Protein AF-A0AAD6XPS7-F1 (afdb_monomer_lite)

pLDDT: mean 81.84, std 20.56, range [31.89, 97.56]

Radius of gyration: 29.24 Å; chains: 1; bounding box: 69×72×73 Å

Sequence (220 aa):
MSLPHMSPGRHSETRELLSSSAHAADTNQSDSIPNIINGYRLTPESMVDDVFQEARITREEILAATYNSSSNRGKLWDFIQHHRHAARILRRLGLSETKSADQVEFDGGLIITMDQIVRRLGWATRTFVAKSIAYSEAQLLSTYTWNGLAPLPEAKEAHDFYMLWVGIVAMFGVGGYANQSHRPRSHVFASEIERQAASIHQNQLYKNLTKLRSFLVPPS

Structure (mmCIF, N/CA/C/O backbone):
data_AF-A0AAD6XPS7-F1
#
_entry.id   AF-A0AAD6XPS7-F1
#
loop_
_atom_site.group_PDB
_atom_site.id
_atom_site.type_symbol
_atom_site.label_atom_id
_atom_site.label_alt_id
_atom_site.label_comp_id
_atom_site.label_asym_id
_atom_site.label_entity_id
_atom_site.label_seq_id
_atom_site.pdbx_PDB_ins_code
_atom_site.Cartn_x
_atom_site.Cartn_y
_atom_site.Cartn_z
_atom_site.occupancy
_atom_site.B_iso_or_equiv
_atom_site.auth_seq_id
_atom_site.auth_comp_id
_atom_site.auth_asym_id
_atom_site.auth_atom_id
_atom_site.pdbx_PDB_model_num
ATOM 1 N N . MET A 1 1 ? -1.457 -55.412 -46.047 1.00 42.16 1 MET A N 1
ATOM 2 C CA . MET A 1 1 ? -1.680 -56.632 -45.247 1.00 42.16 1 MET A CA 1
ATOM 3 C C . MET A 1 1 ? -2.751 -56.337 -44.214 1.00 42.16 1 MET A C 1
ATOM 5 O O . MET A 1 1 ? -2.816 -55.225 -43.712 1.00 42.16 1 MET A O 1
ATOM 9 N N . SER A 1 2 ? -3.620 -57.320 -44.049 1.00 37.00 2 SER A N 1
ATOM 10 C CA . SER A 1 2 ? -4.946 -57.372 -43.438 1.00 37.00 2 SER A CA 1
ATOM 11 C C . SER A 1 2 ? -5.115 -56.769 -42.033 1.00 37.00 2 SER A C 1
ATOM 13 O O . SER A 1 2 ? -4.300 -57.009 -41.151 1.00 37.00 2 SER A O 1
ATOM 15 N N . LEU A 1 3 ? -6.253 -56.099 -41.812 1.00 42.69 3 LEU A N 1
ATOM 16 C CA . LEU A 1 3 ? -7.038 -56.212 -40.567 1.00 42.69 3 LEU A CA 1
ATOM 17 C C . LEU A 1 3 ? -7.970 -57.432 -40.725 1.00 42.69 3 LEU A C 1
ATOM 19 O O . LEU A 1 3 ? -8.337 -57.714 -41.873 1.00 42.69 3 LEU A O 1
ATOM 23 N N . PRO A 1 4 ? -8.358 -58.170 -39.657 1.00 51.66 4 PRO A N 1
ATOM 24 C CA . PRO A 1 4 ? -9.583 -57.789 -38.918 1.00 51.66 4 PRO A CA 1
ATOM 25 C C . PRO A 1 4 ? -9.731 -58.308 -37.451 1.00 51.66 4 PRO A C 1
ATOM 27 O O . PRO A 1 4 ? -9.005 -59.195 -37.025 1.00 51.66 4 PRO A O 1
ATOM 30 N N . HIS A 1 5 ? -10.790 -57.811 -36.775 1.00 38.09 5 HIS A N 1
ATOM 31 C CA . HIS A 1 5 ? -11.700 -58.503 -35.814 1.00 38.09 5 HIS A CA 1
ATOM 32 C C . HIS A 1 5 ? -11.150 -58.982 -34.434 1.00 38.09 5 HIS A C 1
ATOM 34 O O . HIS A 1 5 ? -10.016 -59.410 -34.344 1.00 38.09 5 HIS A O 1
ATOM 40 N N . MET A 1 6 ? -11.844 -58.964 -33.276 1.00 31.89 6 MET A N 1
ATOM 41 C CA . MET A 1 6 ? -13.271 -59.083 -32.911 1.00 31.89 6 MET A CA 1
ATOM 42 C C . MET A 1 6 ? -13.608 -58.380 -31.561 1.00 31.89 6 MET A C 1
ATOM 44 O O . MET A 1 6 ? -12.782 -58.342 -30.655 1.00 31.89 6 MET A O 1
ATOM 48 N N . SER A 1 7 ? -14.848 -57.883 -31.409 1.00 39.28 7 SER A N 1
ATOM 49 C CA . SER A 1 7 ? -15.589 -57.733 -30.122 1.00 39.28 7 SER A CA 1
ATOM 50 C C . SER A 1 7 ? -16.290 -59.079 -29.770 1.00 39.28 7 SER A C 1
ATOM 52 O O . SER A 1 7 ? -15.989 -60.048 -30.466 1.00 39.28 7 SER A O 1
ATOM 54 N N . PRO A 1 8 ? -17.320 -59.225 -28.891 1.00 53.78 8 PRO A N 1
ATOM 55 C CA . PRO A 1 8 ? -17.872 -58.424 -27.773 1.00 53.78 8 PRO A CA 1
ATOM 56 C C . PRO A 1 8 ? -18.284 -59.267 -26.516 1.00 53.78 8 PRO A C 1
ATOM 58 O O . PRO A 1 8 ? -18.254 -60.492 -26.529 1.00 53.78 8 PRO A O 1
ATOM 61 N N . GLY A 1 9 ? -18.844 -58.600 -25.489 1.00 34.22 9 GLY A N 1
ATOM 62 C CA . GLY A 1 9 ? -19.902 -59.150 -24.610 1.00 34.22 9 GLY A CA 1
ATOM 63 C C . GLY A 1 9 ? -19.455 -59.688 -23.237 1.00 34.22 9 GLY A C 1
ATOM 64 O O . GLY A 1 9 ? -18.306 -60.057 -23.066 1.00 34.22 9 GLY A O 1
ATOM 65 N N . ARG A 1 10 ? -20.305 -59.800 -22.206 1.00 37.78 10 ARG A N 1
ATOM 66 C CA . ARG A 1 10 ? -21.737 -59.491 -22.023 1.00 37.78 10 ARG A CA 1
ATOM 67 C C . ARG A 1 10 ? -22.106 -59.837 -20.553 1.00 37.78 10 ARG A C 1
ATOM 69 O O . ARG A 1 10 ? -21.478 -60.722 -19.988 1.00 37.78 10 ARG A O 1
ATOM 76 N N . HIS A 1 11 ? -23.189 -59.228 -20.053 1.00 37.72 11 HIS A N 1
ATOM 77 C CA . HIS A 1 11 ? -24.091 -59.661 -18.955 1.00 37.72 11 HIS A CA 1
ATOM 78 C C . HIS A 1 11 ? -23.703 -59.341 -17.492 1.00 37.72 11 HIS A C 1
ATOM 80 O O . HIS A 1 11 ? -22.600 -59.648 -17.065 1.00 37.72 11 HIS A O 1
ATOM 86 N N . SER A 1 12 ? -24.493 -58.525 -16.759 1.00 37.53 12 SER A N 1
ATOM 87 C CA . SER A 1 12 ? -25.839 -58.782 -16.150 1.00 37.53 12 SER A CA 1
ATOM 88 C C . SER A 1 12 ? -25.697 -59.797 -14.994 1.00 37.53 12 SER A C 1
ATOM 90 O O . SER A 1 12 ? -25.043 -60.805 -15.195 1.00 37.53 12 SER A O 1
ATOM 92 N N . GLU A 1 13 ? -26.154 -59.614 -13.749 1.00 39.56 13 GLU A N 1
ATOM 93 C CA . GLU A 1 13 ? -27.494 -59.322 -13.193 1.00 39.56 13 GLU A CA 1
ATOM 94 C C . GLU A 1 13 ? -27.329 -58.940 -11.689 1.00 39.56 13 GLU A C 1
ATOM 96 O O . GLU A 1 13 ? -26.369 -59.371 -11.058 1.00 39.56 13 GLU A O 1
ATOM 101 N N . THR A 1 14 ? -28.048 -57.974 -11.101 1.00 41.94 14 THR A N 1
ATOM 102 C CA . THR A 1 14 ? -29.428 -57.994 -10.541 1.00 41.94 14 THR A CA 1
ATOM 103 C C . THR A 1 14 ? -29.628 -58.825 -9.257 1.00 41.94 14 THR A C 1
ATOM 105 O O . THR A 1 14 ? -29.611 -60.049 -9.316 1.00 41.94 14 THR A O 1
ATOM 108 N N . ARG A 1 15 ? -29.927 -58.147 -8.130 1.00 37.75 15 ARG A N 1
ATOM 109 C CA . ARG A 1 15 ? -31.027 -58.391 -7.148 1.00 37.75 15 ARG A CA 1
ATOM 110 C C . ARG A 1 15 ? -30.745 -57.593 -5.854 1.00 37.75 15 ARG A C 1
ATOM 112 O O . ARG A 1 15 ? -29.651 -57.696 -5.319 1.00 37.75 15 ARG A O 1
ATOM 119 N N . GLU A 1 16 ? -31.570 -56.629 -5.422 1.00 41.06 16 GLU A N 1
ATOM 120 C CA . GLU A 1 16 ? -32.908 -56.772 -4.793 1.00 41.06 16 GLU A CA 1
ATOM 121 C C . GLU A 1 16 ? -32.864 -57.682 -3.544 1.00 41.06 16 GLU A C 1
ATOM 123 O O . GLU A 1 16 ? -32.338 -58.781 -3.626 1.00 41.06 16 GLU A O 1
ATOM 128 N N . LEU A 1 17 ? -33.404 -57.369 -2.360 1.00 40.31 17 LEU A N 1
ATOM 129 C CA . LEU A 1 17 ? -34.495 -56.473 -1.959 1.00 40.31 17 LEU A CA 1
ATOM 130 C C . LEU A 1 17 ? -34.658 -56.567 -0.411 1.00 40.31 17 LEU A C 1
ATOM 132 O O . LEU A 1 17 ? -34.314 -57.599 0.158 1.00 40.31 17 LEU A O 1
ATOM 136 N N . LEU A 1 18 ? -35.317 -55.553 0.184 1.00 40.94 18 LEU A N 1
ATOM 137 C CA . LEU A 1 18 ? -36.213 -55.601 1.374 1.00 40.94 18 LEU A CA 1
ATOM 138 C C . LEU A 1 18 ? -35.606 -55.891 2.767 1.00 40.94 18 LEU A C 1
ATOM 140 O O . LEU A 1 18 ? -34.684 -56.673 2.912 1.00 40.94 18 LEU A O 1
ATOM 144 N N . SER A 1 19 ? -36.134 -55.411 3.897 1.00 37.62 19 SER A N 1
ATOM 145 C CA . SER A 1 19 ? -37.113 -54.372 4.276 1.00 37.62 19 SER A CA 1
ATOM 146 C C . SER A 1 19 ? -37.302 -54.452 5.801 1.00 37.62 19 SER A C 1
ATOM 148 O O . SER A 1 19 ? -37.162 -55.545 6.345 1.00 37.62 19 SER A O 1
ATOM 150 N N . SER A 1 20 ? -37.755 -53.356 6.427 1.00 40.06 20 SER A N 1
ATOM 151 C CA . SER A 1 20 ? -38.725 -53.267 7.555 1.00 40.06 20 SER A CA 1
ATOM 152 C C . SER A 1 20 ? -38.244 -52.252 8.608 1.00 40.06 20 SER A C 1
ATOM 154 O O . SER A 1 20 ? -37.163 -52.425 9.158 1.00 40.06 20 SER A O 1
ATOM 156 N N . SER A 1 21 ? -38.884 -51.080 8.771 1.00 40.97 21 SER A N 1
ATOM 157 C CA . SER A 1 21 ? -40.139 -50.791 9.527 1.00 40.97 21 SER A CA 1
ATOM 158 C C . SER A 1 21 ? -40.035 -51.145 11.020 1.00 40.97 21 SER A C 1
ATOM 160 O O . SER A 1 21 ? -39.622 -52.255 11.323 1.00 40.97 21 SER A O 1
ATOM 162 N N . ALA A 1 22 ? -40.449 -50.340 12.010 1.00 40.69 22 ALA A N 1
ATOM 163 C CA . ALA A 1 22 ? -41.154 -49.052 12.077 1.00 40.69 22 ALA A CA 1
ATOM 164 C C . ALA A 1 22 ? -41.170 -48.544 13.550 1.00 40.69 22 ALA A C 1
ATOM 166 O O . ALA A 1 22 ? -40.888 -49.329 14.449 1.00 40.69 22 ALA A O 1
ATOM 167 N N . HIS A 1 23 ? -41.641 -47.296 13.749 1.00 37.47 23 HIS A N 1
ATOM 168 C CA . HIS A 1 23 ? -42.271 -46.727 14.969 1.00 37.47 23 HIS A CA 1
ATOM 169 C C . HIS A 1 23 ? -41.391 -46.505 16.220 1.00 37.47 23 HIS A C 1
ATOM 171 O O . HIS A 1 23 ? -40.530 -47.307 16.530 1.00 37.47 23 HIS A O 1
ATOM 177 N N . ALA A 1 24 ? -41.564 -45.480 17.059 1.00 35.28 24 ALA A N 1
ATOM 178 C CA . ALA A 1 24 ? -42.420 -44.293 17.133 1.00 35.28 24 ALA A CA 1
ATOM 179 C C . ALA A 1 24 ? -41.908 -43.431 18.317 1.00 35.28 24 ALA A C 1
ATOM 181 O O . ALA A 1 24 ? -41.071 -43.891 19.090 1.00 35.28 24 ALA A O 1
ATOM 182 N N . ALA A 1 25 ? -42.527 -42.259 18.487 1.00 38.56 25 ALA A N 1
ATOM 183 C CA . ALA A 1 25 ? -42.640 -41.449 19.705 1.00 38.56 25 ALA A CA 1
ATOM 184 C C . ALA A 1 25 ? -41.783 -40.175 19.787 1.00 38.56 25 ALA A C 1
ATOM 186 O O . ALA A 1 25 ? -40.572 -40.186 19.987 1.00 38.56 25 ALA A O 1
ATOM 187 N N . ASP A 1 26 ? -42.530 -39.077 19.669 1.00 39.62 26 ASP A N 1
ATOM 188 C CA . ASP A 1 26 ? -42.313 -37.750 20.223 1.00 39.62 26 ASP A CA 1
ATOM 189 C C . ASP A 1 26 ? -41.355 -37.672 21.413 1.00 39.62 26 ASP A C 1
ATOM 191 O O . ASP A 1 26 ? -41.566 -38.279 22.463 1.00 39.62 26 ASP A O 1
ATOM 195 N N . THR A 1 27 ? -40.415 -36.737 21.328 1.00 41.94 27 THR A N 1
ATOM 196 C CA . THR A 1 27 ? -40.169 -35.828 22.447 1.00 41.94 27 THR A CA 1
ATOM 197 C C . THR A 1 27 ? -39.879 -34.446 21.879 1.00 41.94 27 THR A C 1
ATOM 199 O O . THR A 1 27 ? -38.805 -34.173 21.351 1.00 41.94 27 THR A O 1
ATOM 202 N N . ASN A 1 28 ? -40.881 -33.575 21.991 1.00 45.31 28 ASN A N 1
ATOM 203 C CA . ASN A 1 28 ? -40.713 -32.131 22.002 1.00 45.31 28 ASN A CA 1
ATOM 204 C C . ASN A 1 28 ? -39.668 -31.760 23.063 1.00 45.31 28 ASN A C 1
ATOM 206 O O . ASN A 1 28 ? -39.993 -31.640 24.243 1.00 45.31 28 ASN A O 1
ATOM 210 N N . GLN A 1 29 ? -38.430 -31.533 22.644 1.00 39.16 29 GLN A N 1
ATOM 211 C CA . GLN A 1 29 ? -37.545 -30.590 23.309 1.00 39.16 29 GLN A CA 1
ATOM 212 C C . GLN A 1 29 ? -37.099 -29.585 22.260 1.00 39.16 29 GLN A C 1
ATOM 214 O O . GLN A 1 29 ? -36.199 -29.807 21.456 1.00 39.16 29 GLN A O 1
ATOM 219 N N . SER A 1 30 ? -37.839 -28.479 22.252 1.00 43.50 30 SER A N 1
ATOM 220 C CA . SER A 1 30 ? -37.376 -27.195 21.762 1.00 43.50 30 SER A CA 1
ATOM 221 C C . SER A 1 30 ? -36.095 -26.848 22.515 1.00 43.50 30 SER A C 1
ATOM 223 O O . SER A 1 30 ? -36.137 -26.150 23.527 1.00 43.50 30 SER A O 1
ATOM 225 N N . ASP A 1 31 ? -34.956 -27.298 21.995 1.00 38.91 31 ASP A N 1
ATOM 226 C CA . ASP A 1 31 ? -33.672 -26.644 22.220 1.00 38.91 31 ASP A CA 1
ATOM 227 C C . ASP A 1 31 ? -33.690 -25.327 21.441 1.00 38.91 31 ASP A C 1
ATOM 229 O O . ASP A 1 31 ? -32.985 -25.101 20.457 1.00 38.91 31 ASP A O 1
ATOM 233 N N . SER A 1 32 ? -34.552 -24.422 21.897 1.00 38.34 32 SER A N 1
ATOM 234 C CA . SER A 1 32 ?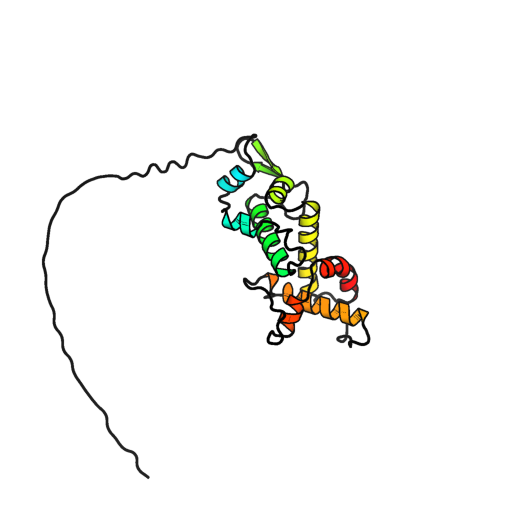 -34.340 -23.000 21.742 1.00 38.34 32 SER A CA 1
ATOM 235 C C . SER A 1 32 ? -33.058 -22.695 22.502 1.00 38.34 32 SER A C 1
ATOM 237 O O . SER A 1 32 ? -33.092 -22.329 23.677 1.00 38.34 32 SER A O 1
ATOM 239 N N . ILE A 1 33 ? -31.923 -22.889 21.821 1.00 37.12 33 ILE A N 1
ATOM 240 C CA . ILE A 1 33 ? -30.672 -22.215 22.142 1.00 37.12 33 ILE A CA 1
ATOM 241 C C . ILE A 1 33 ? -31.087 -20.766 22.375 1.00 37.12 33 ILE A C 1
ATOM 243 O O . ILE A 1 33 ? -31.638 -20.153 21.452 1.00 37.12 33 ILE A O 1
ATOM 247 N N . PRO A 1 34 ? -30.902 -20.213 23.583 1.00 39.03 34 PRO A N 1
ATOM 248 C CA . PRO A 1 34 ? -31.075 -18.796 23.771 1.00 39.03 34 PRO A CA 1
ATOM 249 C C . PRO A 1 34 ? -30.082 -18.155 22.814 1.00 39.03 34 PRO A C 1
ATOM 251 O O . PRO A 1 34 ? -28.872 -18.186 23.038 1.00 39.03 34 PRO A O 1
ATOM 254 N N . ASN A 1 35 ? -30.592 -17.621 21.707 1.00 40.41 35 ASN A N 1
ATOM 255 C CA . ASN A 1 35 ? -29.859 -16.730 20.836 1.00 40.41 35 ASN A CA 1
ATOM 256 C C . ASN A 1 35 ? -29.731 -15.426 21.627 1.00 40.41 35 ASN A C 1
ATOM 258 O O . ASN A 1 35 ? -30.379 -14.423 21.339 1.00 40.41 35 ASN A O 1
ATOM 262 N N . ILE A 1 36 ? -28.955 -15.481 22.711 1.00 37.44 36 ILE A N 1
ATOM 263 C CA . ILE A 1 36 ? -28.473 -14.331 23.445 1.00 37.44 36 ILE A CA 1
ATOM 264 C C . ILE A 1 36 ? -27.399 -13.756 22.531 1.00 37.44 36 ILE A C 1
ATOM 266 O O . ILE A 1 36 ? -26.198 -13.862 22.762 1.00 37.44 36 ILE A O 1
ATOM 270 N N . ILE A 1 37 ? -27.859 -13.121 21.455 1.00 46.00 37 ILE A N 1
ATOM 271 C CA . ILE A 1 37 ? -27.194 -11.932 20.964 1.00 46.00 37 ILE A CA 1
ATOM 272 C C . ILE A 1 37 ? -27.442 -10.924 22.085 1.00 46.00 37 ILE A C 1
ATOM 274 O O . ILE A 1 37 ? -28.382 -10.134 22.040 1.00 46.00 37 ILE A O 1
ATOM 278 N N . ASN A 1 38 ? -26.657 -11.031 23.162 1.00 46.44 38 ASN A N 1
ATOM 279 C CA . ASN A 1 38 ? -26.437 -9.901 24.042 1.00 46.44 38 ASN A CA 1
ATOM 280 C C . ASN A 1 38 ? -25.980 -8.810 23.086 1.00 46.44 38 ASN A C 1
ATOM 282 O O . ASN A 1 38 ? -24.906 -8.936 22.501 1.00 46.44 38 ASN A O 1
ATOM 286 N N . GLY A 1 39 ? -26.856 -7.836 22.835 1.00 55.94 39 GLY A N 1
ATOM 287 C CA . GLY A 1 39 ? -26.531 -6.652 22.062 1.00 55.94 39 GLY A CA 1
ATOM 288 C C . GLY A 1 39 ? -25.386 -5.983 22.792 1.00 55.94 39 GLY A C 1
ATOM 289 O O . GLY A 1 39 ? -25.608 -5.290 23.784 1.00 55.94 39 GLY A O 1
ATOM 290 N N . TYR A 1 40 ? -24.167 -6.315 22.379 1.00 66.00 40 TYR A N 1
ATOM 291 C CA . TYR A 1 40 ? -22.957 -5.802 22.973 1.00 66.00 40 TYR A CA 1
ATOM 292 C C . TYR A 1 40 ? -22.914 -4.339 22.577 1.00 66.00 40 TYR A C 1
ATOM 294 O O . TYR A 1 40 ? -22.598 -3.985 21.449 1.00 66.00 40 TYR A O 1
ATOM 302 N N . ARG A 1 41 ? -23.404 -3.484 23.470 1.00 83.19 41 ARG A N 1
ATOM 303 C CA . ARG A 1 41 ? -23.546 -2.074 23.163 1.00 83.19 41 ARG A CA 1
ATOM 304 C C . ARG A 1 41 ? -22.238 -1.396 23.507 1.00 83.19 41 ARG A C 1
ATOM 306 O O . ARG A 1 41 ? -21.813 -1.440 24.659 1.00 83.19 41 ARG A O 1
ATOM 313 N N . LEU A 1 42 ? -21.631 -0.773 22.507 1.00 89.00 42 LEU A N 1
ATOM 314 C CA . LEU A 1 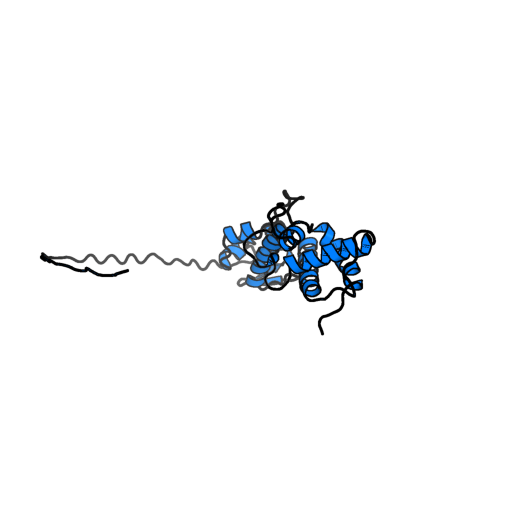42 ? -20.466 0.070 22.714 1.00 89.00 42 LEU A CA 1
ATOM 315 C C . LEU A 1 42 ? -20.830 1.220 23.668 1.00 89.00 42 LEU A C 1
ATOM 317 O O . LEU A 1 42 ? -21.930 1.779 23.614 1.00 89.00 42 LEU A O 1
ATOM 321 N N . THR A 1 43 ? -19.910 1.533 24.573 1.00 89.88 43 THR A N 1
ATOM 322 C CA . THR A 1 43 ? -19.975 2.678 25.486 1.00 89.88 43 THR A CA 1
ATOM 323 C C . THR A 1 43 ? -18.747 3.561 25.261 1.00 89.88 43 THR A C 1
ATOM 325 O O . THR A 1 43 ? -17.785 3.115 24.631 1.00 89.88 43 THR A O 1
ATOM 328 N N . PRO A 1 44 ? -18.719 4.806 25.766 1.00 89.69 44 PRO A N 1
ATOM 329 C CA . PRO A 1 44 ? -17.547 5.675 25.634 1.00 89.69 44 PRO A CA 1
ATOM 330 C C . PRO A 1 44 ? -16.254 5.087 26.226 1.00 89.69 44 PRO A C 1
ATOM 332 O O . PRO A 1 44 ? -15.160 5.496 25.844 1.00 89.69 44 PRO A O 1
ATOM 335 N N . GLU A 1 45 ? -16.367 4.131 27.150 1.00 89.25 45 GLU A N 1
ATOM 336 C CA . GLU A 1 45 ? -15.251 3.426 27.787 1.00 89.25 45 GLU A CA 1
ATOM 337 C C . GLU A 1 45 ? -14.808 2.160 27.034 1.00 89.25 45 GLU A C 1
ATOM 339 O O . GLU A 1 45 ? -13.802 1.553 27.410 1.00 89.25 45 GLU A O 1
ATOM 344 N N . SER A 1 46 ? -15.538 1.747 25.992 1.00 92.06 46 SER A N 1
ATOM 345 C CA . SER A 1 46 ? -15.192 0.576 25.185 1.00 92.06 46 SER A CA 1
ATOM 346 C C . SER A 1 46 ? -13.817 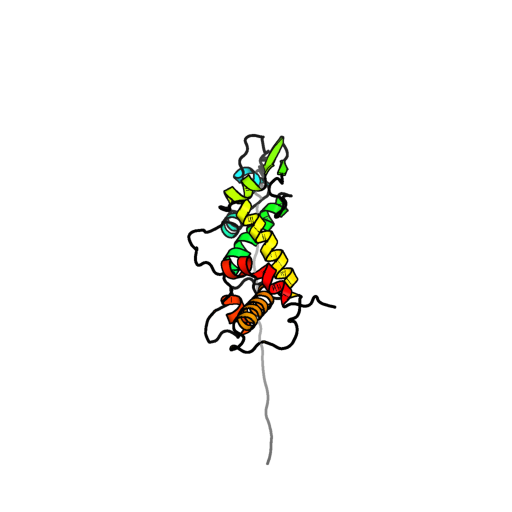0.722 24.528 1.00 92.06 46 SER A C 1
ATOM 348 O O . SER A 1 46 ? -13.398 1.793 24.081 1.00 92.06 46 SER A O 1
ATOM 350 N N . MET A 1 47 ? -13.100 -0.393 24.448 1.00 93.31 47 MET A N 1
ATOM 351 C CA . MET A 1 47 ? -11.773 -0.487 23.853 1.00 93.31 47 MET A CA 1
ATOM 352 C C . MET A 1 47 ? -11.838 -0.819 22.358 1.00 93.31 47 MET A C 1
ATOM 354 O O . MET A 1 47 ? -12.860 -1.223 21.814 1.00 93.31 47 MET A O 1
ATOM 358 N N . VAL A 1 48 ? -10.698 -0.724 21.669 1.00 94.62 48 VAL A N 1
ATOM 359 C CA . VAL A 1 48 ? -10.597 -1.121 20.251 1.00 94.62 48 VAL A CA 1
ATOM 360 C C . VAL A 1 48 ? -10.998 -2.587 20.027 1.00 94.62 48 VAL A C 1
ATOM 362 O O . VAL A 1 48 ? -11.568 -2.912 18.989 1.00 94.62 48 VAL A O 1
ATOM 365 N N . ASP A 1 49 ? -10.733 -3.470 20.991 1.00 94.25 49 ASP A N 1
ATOM 366 C CA . ASP A 1 49 ? -11.087 -4.889 20.873 1.00 94.25 49 ASP A CA 1
ATOM 367 C C . ASP A 1 49 ? -12.611 -5.109 20.907 1.00 94.25 49 ASP A C 1
ATOM 369 O O . ASP A 1 49 ? -13.114 -5.960 20.174 1.00 94.25 49 ASP A O 1
ATOM 373 N N . ASP A 1 50 ? -13.350 -4.280 21.652 1.00 93.56 50 ASP A N 1
ATOM 374 C CA . ASP A 1 50 ? -14.819 -4.265 21.651 1.00 93.56 50 ASP A CA 1
ATOM 375 C C . ASP A 1 50 ? -15.363 -3.862 20.277 1.00 93.56 50 ASP A C 1
ATOM 377 O O . ASP A 1 50 ? -16.280 -4.481 19.741 1.00 93.56 50 ASP A O 1
ATOM 381 N N . VAL A 1 51 ? -14.740 -2.854 19.664 1.00 93.81 51 VAL A N 1
ATOM 382 C CA . VAL A 1 51 ? -15.083 -2.374 18.318 1.00 93.81 51 VAL A CA 1
ATOM 383 C C . VAL A 1 51 ? -14.799 -3.446 17.269 1.00 93.81 51 VAL A C 1
ATOM 385 O O . VAL A 1 51 ? -15.585 -3.632 16.341 1.00 93.81 51 VAL A O 1
ATOM 388 N N . PHE A 1 52 ? -13.695 -4.185 17.407 1.00 95.38 52 PHE A N 1
ATOM 389 C CA . PHE A 1 52 ? -13.409 -5.325 16.539 1.00 95.38 52 PHE A CA 1
ATOM 390 C C . PHE A 1 52 ? -14.455 -6.426 16.682 1.00 95.38 52 PHE A C 1
ATOM 392 O O . PHE A 1 52 ? -14.902 -6.959 15.666 1.00 95.38 52 PHE A O 1
ATOM 399 N N . GLN A 1 53 ? -14.878 -6.737 17.906 1.00 93.44 53 GLN A N 1
ATOM 400 C CA . GLN A 1 53 ? -15.927 -7.720 18.149 1.00 93.44 53 GLN A CA 1
ATOM 401 C C . GLN A 1 53 ? -17.263 -7.285 17.532 1.00 93.44 53 GLN A C 1
ATOM 403 O O . GLN A 1 53 ? -17.868 -8.067 16.795 1.00 93.44 53 GLN A O 1
ATOM 408 N N . GLU A 1 54 ? -17.680 -6.038 17.757 1.00 91.75 54 GLU A N 1
ATOM 409 C CA . GLU A 1 54 ? -18.927 -5.484 17.214 1.00 91.75 54 GLU A CA 1
ATOM 410 C C . GLU A 1 54 ? -18.916 -5.461 15.677 1.00 91.75 54 GLU A C 1
ATOM 412 O O . GLU A 1 54 ? -19.853 -5.915 15.018 1.00 91.75 54 GLU A O 1
ATOM 417 N N . ALA A 1 55 ? -17.795 -5.058 15.073 1.00 92.44 55 ALA A N 1
ATOM 418 C CA . ALA A 1 55 ? -17.604 -5.067 13.622 1.00 92.44 55 ALA A CA 1
ATOM 419 C C . ALA A 1 55 ? -17.325 -6.466 13.032 1.00 92.44 55 ALA A C 1
ATOM 421 O O . ALA A 1 55 ? -17.022 -6.583 11.835 1.00 92.44 55 ALA A O 1
ATOM 422 N N . ARG A 1 56 ? -17.405 -7.527 13.850 1.00 94.81 56 ARG A N 1
ATOM 423 C CA . ARG A 1 56 ? -17.140 -8.928 13.476 1.00 94.81 56 ARG A CA 1
ATOM 424 C C . ARG A 1 56 ? -15.783 -9.116 12.792 1.00 94.81 56 ARG A C 1
ATOM 426 O O . ARG A 1 56 ? -15.658 -9.859 11.818 1.00 94.81 56 ARG A O 1
ATOM 433 N N . ILE A 1 57 ? -14.771 -8.407 13.275 1.00 96.00 57 ILE A N 1
ATOM 434 C CA . ILE A 1 57 ? -13.385 -8.550 12.841 1.00 96.00 57 ILE A CA 1
ATOM 435 C C . ILE A 1 57 ? -12.779 -9.721 13.610 1.00 96.00 57 ILE A C 1
ATOM 437 O O . ILE A 1 57 ? -12.640 -9.697 14.832 1.00 96.00 57 ILE A O 1
ATOM 441 N N . THR A 1 58 ? -12.431 -10.769 12.875 1.00 96.06 58 THR A N 1
ATOM 442 C CA . THR A 1 58 ? -11.916 -12.019 13.442 1.00 96.06 58 THR A CA 1
ATOM 443 C C . THR A 1 58 ? -10.481 -11.878 13.948 1.00 96.06 58 THR A C 1
ATOM 445 O O . THR A 1 58 ? -9.718 -11.006 13.518 1.00 96.06 58 THR A O 1
ATOM 448 N N . ARG A 1 59 ? -10.064 -12.791 14.832 1.00 95.19 59 ARG A N 1
ATOM 449 C CA . ARG A 1 59 ? -8.677 -12.848 15.312 1.00 95.19 59 ARG A CA 1
ATOM 450 C C . ARG A 1 59 ? -7.699 -13.077 14.160 1.00 95.19 59 ARG A C 1
ATOM 452 O O . ARG A 1 59 ? -6.620 -12.490 14.149 1.00 95.19 59 ARG A O 1
ATOM 459 N N . GLU A 1 60 ? -8.076 -13.894 13.187 1.00 95.44 60 GLU A N 1
ATOM 460 C CA . GLU A 1 60 ? -7.292 -14.186 11.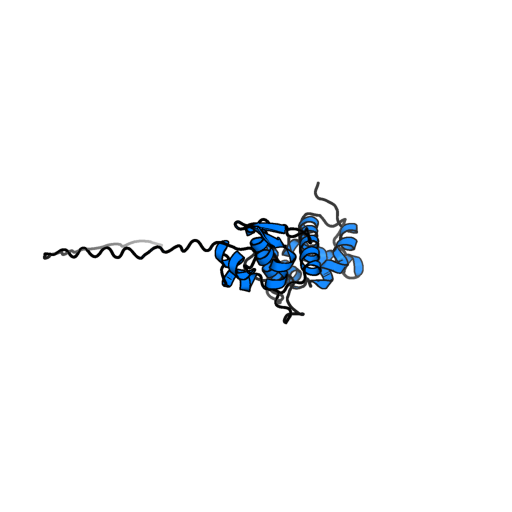989 1.00 95.44 60 GLU A CA 1
ATOM 461 C C . GLU A 1 60 ? -7.094 -12.928 11.135 1.00 95.44 60 GLU A C 1
ATOM 463 O O . GLU A 1 60 ? -5.981 -12.673 10.673 1.00 95.44 60 GLU A O 1
ATOM 468 N N . GLU A 1 61 ? -8.132 -12.099 10.972 1.00 96.31 61 GLU A N 1
ATOM 469 C CA . GLU A 1 61 ? -8.025 -10.806 10.284 1.00 96.31 61 GLU A CA 1
ATOM 470 C C . GLU A 1 61 ? -7.087 -9.844 11.023 1.00 96.31 61 GLU A C 1
ATOM 472 O O . GLU A 1 61 ? -6.250 -9.205 10.381 1.00 96.31 61 GLU A O 1
ATOM 477 N N . ILE A 1 62 ? -7.170 -9.779 12.357 1.00 95.94 62 ILE A N 1
ATOM 478 C CA . ILE A 1 62 ? -6.276 -8.958 13.193 1.00 95.94 62 ILE A CA 1
ATOM 479 C C . ILE A 1 62 ? -4.826 -9.428 13.039 1.00 95.94 62 ILE A C 1
ATOM 481 O O . ILE A 1 62 ? -3.933 -8.611 12.807 1.00 95.94 62 ILE A O 1
ATOM 485 N N . LEU A 1 63 ? -4.575 -10.737 13.122 1.00 94.56 63 LEU A N 1
ATOM 486 C CA . LEU A 1 63 ? -3.237 -11.312 12.958 1.00 94.56 63 LEU A CA 1
ATOM 487 C C . LEU A 1 63 ? -2.678 -11.039 11.559 1.00 94.56 63 LEU A C 1
ATOM 489 O O . LEU A 1 63 ? -1.529 -10.618 11.431 1.00 94.56 63 LEU A O 1
ATOM 493 N N . ALA A 1 64 ? -3.494 -11.206 10.517 1.00 93.25 64 ALA A N 1
ATOM 494 C CA . ALA A 1 64 ? -3.101 -10.903 9.145 1.00 93.25 64 ALA A CA 1
ATOM 495 C C . ALA A 1 64 ? -2.810 -9.408 8.936 1.00 93.25 64 ALA A C 1
ATOM 497 O O . ALA A 1 64 ? -1.947 -9.068 8.133 1.00 93.25 64 ALA A O 1
ATOM 498 N N . ALA A 1 65 ? -3.489 -8.518 9.661 1.00 95.75 65 ALA A N 1
ATOM 499 C CA . ALA A 1 65 ? -3.287 -7.071 9.613 1.00 95.75 65 ALA A CA 1
ATOM 500 C C . ALA A 1 65 ? -2.133 -6.564 10.495 1.00 95.75 65 ALA A C 1
ATOM 502 O O . ALA A 1 65 ? -1.703 -5.417 10.343 1.00 95.75 65 ALA A O 1
ATOM 503 N N . THR A 1 66 ? -1.637 -7.385 11.422 1.00 94.12 66 THR A N 1
ATOM 504 C CA . THR A 1 66 ? -0.659 -6.952 12.422 1.00 94.12 66 THR A CA 1
ATOM 505 C C . THR A 1 66 ? 0.715 -6.731 11.799 1.00 94.12 66 THR A C 1
ATOM 507 O O . THR A 1 66 ? 1.256 -7.591 11.101 1.00 94.12 66 THR A O 1
ATOM 510 N N . TYR A 1 67 ? 1.318 -5.577 12.081 1.00 85.50 67 TYR A N 1
ATOM 511 C CA . TYR A 1 67 ? 2.680 -5.281 11.661 1.00 85.50 67 TYR A CA 1
ATOM 512 C C . TYR A 1 67 ? 3.688 -6.111 12.457 1.00 85.50 67 TYR A C 1
ATOM 514 O O . TYR A 1 67 ? 3.889 -5.892 13.652 1.00 85.50 67 TYR A O 1
ATOM 522 N N . ASN A 1 68 ? 4.387 -7.027 11.789 1.00 75.12 68 ASN A N 1
ATOM 523 C CA . ASN A 1 68 ? 5.466 -7.782 12.414 1.00 75.12 68 ASN A CA 1
ATOM 524 C C . ASN A 1 68 ? 6.833 -7.103 12.199 1.00 75.12 68 ASN A C 1
ATOM 526 O O . ASN A 1 68 ? 7.555 -7.390 11.236 1.00 75.12 68 ASN A O 1
ATOM 530 N N . SER A 1 69 ? 7.199 -6.215 13.130 1.00 64.19 69 SER A N 1
ATOM 531 C CA . SER A 1 69 ? 8.469 -5.468 13.125 1.00 64.19 69 SER A CA 1
ATOM 532 C C . SER A 1 69 ? 9.716 -6.346 13.283 1.00 64.19 69 SER A C 1
ATOM 534 O O . SER A 1 69 ? 10.804 -5.932 12.881 1.00 64.19 69 SER A O 1
ATOM 536 N N . SER A 1 70 ? 9.581 -7.574 13.803 1.00 56.38 70 SER A N 1
ATOM 537 C CA . SER A 1 70 ? 10.710 -8.512 13.923 1.00 56.38 70 SER A CA 1
ATOM 538 C C . SER A 1 70 ? 11.254 -8.957 12.557 1.00 56.38 70 SER A C 1
ATOM 540 O O . SER A 1 70 ? 12.386 -9.429 12.451 1.00 56.38 70 SER A O 1
ATOM 542 N N . SER A 1 71 ? 10.501 -8.707 11.479 1.00 53.16 71 SER A N 1
ATOM 543 C CA . SER A 1 71 ? 10.926 -8.919 10.099 1.00 53.16 71 SER A CA 1
ATOM 544 C C . SER A 1 71 ? 11.456 -7.634 9.444 1.00 53.16 71 SER A C 1
ATOM 546 O O . SER A 1 71 ? 11.039 -7.249 8.360 1.00 53.16 71 SER A O 1
ATOM 548 N N . ASN A 1 72 ? 12.465 -6.970 10.018 1.00 46.09 72 ASN A N 1
ATOM 549 C CA . ASN A 1 72 ? 13.157 -5.856 9.329 1.00 46.09 72 ASN A CA 1
ATOM 550 C C . ASN A 1 72 ? 13.806 -6.260 7.974 1.00 46.09 72 ASN A C 1
ATOM 552 O O . ASN A 1 72 ? 14.311 -5.409 7.244 1.00 46.09 72 ASN A O 1
ATOM 556 N N . ARG A 1 73 ? 13.772 -7.555 7.617 1.00 52.50 73 ARG A N 1
ATOM 557 C CA . ARG A 1 73 ? 14.104 -8.126 6.297 1.00 52.50 73 ARG A CA 1
ATOM 558 C C . ARG A 1 73 ? 12.886 -8.659 5.518 1.00 52.50 73 ARG A C 1
ATOM 560 O O . ARG A 1 73 ? 13.065 -9.385 4.541 1.00 52.50 73 ARG A O 1
ATOM 567 N N . GLY A 1 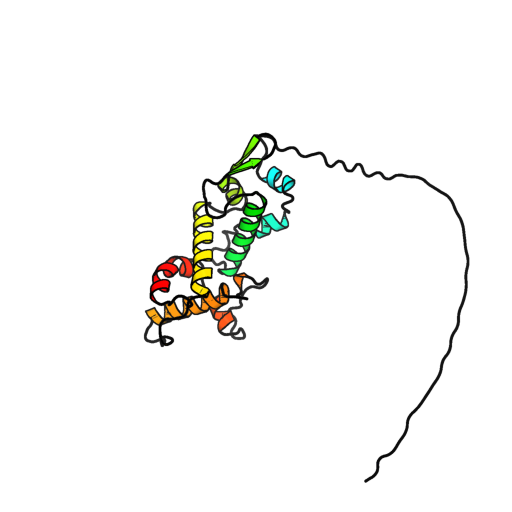74 ? 11.666 -8.359 5.959 1.00 60.22 74 GLY A N 1
ATOM 568 C CA . GLY A 1 74 ? 10.422 -8.753 5.302 1.00 60.22 74 GLY A CA 1
ATOM 569 C C . GLY A 1 74 ? 10.441 -8.301 3.846 1.00 60.22 74 GLY A C 1
ATOM 570 O O . GLY A 1 74 ? 10.884 -7.190 3.536 1.00 60.22 74 GLY A O 1
ATOM 571 N N . LYS A 1 75 ? 10.036 -9.178 2.924 1.00 77.38 75 LYS A N 1
ATOM 572 C CA . LYS A 1 75 ? 9.983 -8.787 1.511 1.00 77.38 75 LYS A CA 1
ATOM 573 C C . LYS A 1 75 ? 8.801 -7.841 1.335 1.00 77.38 75 LYS A C 1
ATOM 575 O O . LYS A 1 75 ? 7.821 -7.934 2.070 1.00 77.38 75 LYS A O 1
ATOM 580 N N . LEU A 1 76 ? 8.884 -6.939 0.357 1.00 88.81 76 LEU A N 1
ATOM 581 C CA . LEU A 1 76 ? 7.850 -5.933 0.093 1.00 88.81 76 LEU A CA 1
ATOM 582 C C . LEU A 1 76 ? 6.433 -6.537 0.066 1.00 88.81 76 LEU A C 1
ATOM 584 O O . LEU A 1 76 ? 5.516 -5.956 0.638 1.00 88.81 76 LEU A O 1
ATOM 588 N N . TRP A 1 77 ? 6.282 -7.723 -0.529 1.00 91.50 77 TRP A N 1
ATOM 589 C CA . TRP A 1 77 ? 5.012 -8.448 -0.583 1.00 91.50 77 TRP A CA 1
ATOM 590 C C . TRP A 1 77 ? 4.384 -8.671 0.801 1.00 91.50 77 TRP A C 1
ATOM 592 O O . TRP A 1 77 ? 3.208 -8.372 0.973 1.00 91.50 77 TRP A O 1
ATOM 602 N N . ASP A 1 78 ? 5.162 -9.109 1.797 1.00 88.88 78 ASP A N 1
ATOM 603 C CA . ASP A 1 78 ? 4.654 -9.392 3.148 1.00 88.88 78 ASP A CA 1
ATOM 604 C C . ASP A 1 78 ? 4.072 -8.106 3.768 1.00 88.88 78 ASP A C 1
ATOM 606 O O . ASP A 1 78 ? 2.951 -8.078 4.278 1.00 88.88 78 ASP A O 1
ATOM 610 N N . PHE A 1 79 ? 4.793 -6.988 3.627 1.00 90.62 79 PHE A N 1
ATOM 611 C CA . PHE A 1 79 ? 4.335 -5.682 4.103 1.00 90.62 79 PHE A CA 1
ATOM 612 C C . PHE A 1 79 ? 3.103 -5.161 3.367 1.00 90.62 79 PHE A C 1
ATOM 614 O O . PHE A 1 79 ? 2.280 -4.488 3.989 1.00 90.62 79 PHE A O 1
ATOM 621 N N . ILE A 1 80 ? 2.983 -5.428 2.065 1.00 93.31 80 ILE A N 1
ATOM 622 C CA . ILE A 1 80 ? 1.786 -5.086 1.290 1.00 93.31 80 ILE A CA 1
ATOM 623 C C . ILE A 1 80 ? 0.594 -5.884 1.813 1.00 93.31 80 ILE A C 1
ATOM 625 O O . ILE A 1 80 ? -0.451 -5.288 2.053 1.00 93.31 80 ILE A O 1
ATOM 629 N N . GLN A 1 81 ? 0.736 -7.194 2.035 1.00 93.38 81 GLN A N 1
ATOM 630 C CA . GLN A 1 81 ? -0.379 -8.008 2.522 1.00 93.38 81 GLN A CA 1
ATOM 631 C C . GLN A 1 81 ? -0.856 -7.526 3.892 1.00 93.38 81 GLN A C 1
ATOM 633 O O . GLN A 1 81 ? -2.036 -7.203 4.040 1.00 93.38 81 GLN A O 1
ATOM 638 N N . HIS A 1 82 ? 0.052 -7.365 4.860 1.00 93.94 82 HIS A N 1
ATOM 639 C CA . HIS A 1 82 ? -0.318 -6.862 6.186 1.00 93.94 82 HIS A CA 1
ATOM 640 C C . HIS A 1 82 ? -1.005 -5.492 6.119 1.00 93.94 82 HIS A C 1
ATOM 642 O O . HIS A 1 82 ? -2.034 -5.271 6.758 1.00 93.94 82 HIS A O 1
ATOM 648 N N . HIS A 1 83 ? -0.480 -4.584 5.291 1.00 94.88 83 HIS A N 1
ATOM 649 C CA . HIS A 1 83 ? -1.074 -3.263 5.087 1.00 94.88 83 HIS A CA 1
ATOM 650 C C . HIS A 1 83 ? -2.476 -3.350 4.469 1.00 94.88 83 HIS A C 1
ATOM 652 O O . HIS A 1 83 ? -3.395 -2.717 4.979 1.00 94.88 83 HIS A O 1
ATOM 658 N N . ARG A 1 84 ? -2.690 -4.191 3.448 1.00 94.88 84 ARG A N 1
ATOM 659 C CA . ARG A 1 84 ? -4.009 -4.389 2.818 1.00 94.88 84 ARG A CA 1
ATOM 660 C C . ARG A 1 84 ? -5.038 -4.967 3.782 1.00 94.88 84 ARG A C 1
ATOM 662 O O . ARG A 1 84 ? -6.207 -4.585 3.716 1.00 94.88 84 ARG A O 1
ATOM 669 N N . HIS A 1 85 ? -4.629 -5.881 4.660 1.00 96.12 85 HIS A N 1
ATOM 670 C CA . HIS A 1 85 ? -5.500 -6.414 5.706 1.00 96.12 85 HIS A CA 1
ATOM 671 C C . HIS A 1 85 ? -5.893 -5.322 6.710 1.00 96.12 85 HIS A C 1
ATOM 673 O O . HIS A 1 85 ? -7.081 -5.149 6.978 1.00 96.12 85 HIS A O 1
ATOM 679 N N . ALA A 1 86 ? -4.937 -4.514 7.173 1.00 97.19 86 ALA A N 1
ATOM 680 C CA . ALA A 1 86 ? -5.213 -3.371 8.045 1.00 97.19 86 ALA A CA 1
ATOM 681 C C . ALA A 1 86 ? -6.105 -2.310 7.367 1.00 97.19 86 ALA A C 1
ATOM 683 O O . ALA A 1 86 ? -7.081 -1.851 7.954 1.00 97.19 86 ALA A O 1
ATOM 684 N N . ALA A 1 87 ? -5.851 -1.982 6.099 1.00 96.56 87 ALA A N 1
ATOM 685 C CA . ALA A 1 87 ? -6.682 -1.075 5.307 1.00 96.56 87 ALA A CA 1
ATOM 686 C C . ALA A 1 87 ? -8.115 -1.601 5.107 1.00 96.56 87 ALA A C 1
ATOM 688 O O . ALA A 1 87 ? -9.077 -0.834 5.068 1.00 96.56 87 ALA A O 1
ATOM 689 N N . ARG A 1 88 ? -8.296 -2.924 4.990 1.00 96.62 88 ARG A N 1
ATOM 690 C CA . ARG A 1 88 ? -9.629 -3.545 4.937 1.00 96.62 88 ARG A CA 1
ATOM 691 C C . ARG A 1 88 ? -10.375 -3.388 6.260 1.00 96.62 88 ARG A C 1
ATOM 693 O O . ARG A 1 88 ? -11.566 -3.094 6.221 1.00 96.62 88 ARG A O 1
ATOM 700 N N . ILE A 1 89 ? -9.682 -3.548 7.389 1.00 97.56 89 ILE A N 1
ATOM 701 C CA . ILE A 1 89 ? -10.245 -3.289 8.720 1.00 97.56 89 ILE A CA 1
ATOM 702 C C . ILE A 1 89 ? -10.688 -1.826 8.828 1.00 97.56 89 ILE A C 1
ATOM 704 O O . ILE A 1 89 ? -11.852 -1.584 9.124 1.00 97.56 89 ILE A O 1
ATOM 708 N N . LEU A 1 90 ? -9.820 -0.862 8.493 1.00 97.12 90 LEU A N 1
ATOM 709 C CA . LEU A 1 90 ? -10.168 0.566 8.528 1.00 97.12 90 LEU A CA 1
ATOM 710 C C . LEU A 1 90 ? -11.415 0.875 7.691 1.00 97.12 90 LEU A C 1
ATOM 712 O O . LEU A 1 90 ? -12.362 1.461 8.205 1.00 97.12 90 LEU A O 1
ATOM 716 N N . ARG A 1 91 ? -11.469 0.398 6.441 1.00 96.12 91 ARG A N 1
ATOM 717 C CA . ARG A 1 91 ? -12.639 0.605 5.572 1.00 96.12 91 ARG A CA 1
ATOM 718 C C . ARG A 1 91 ? -13.918 -0.015 6.129 1.00 96.12 91 ARG A C 1
ATOM 720 O O . ARG A 1 91 ? -14.976 0.585 5.983 1.00 96.12 91 ARG A O 1
ATOM 727 N N . ARG A 1 92 ? -13.840 -1.192 6.766 1.00 95.50 92 ARG A N 1
ATOM 728 C CA . ARG A 1 92 ? -15.004 -1.826 7.413 1.00 95.50 92 ARG A CA 1
ATOM 729 C C . ARG A 1 92 ? -15.518 -0.993 8.591 1.00 95.50 92 ARG A C 1
ATOM 731 O O . ARG A 1 92 ? -16.716 -0.981 8.830 1.00 95.50 92 ARG A O 1
ATOM 738 N N . LEU A 1 93 ? -14.626 -0.275 9.269 1.00 95.19 93 LEU A N 1
ATOM 739 C CA . LEU A 1 93 ? -14.950 0.649 10.357 1.00 95.19 93 LEU A CA 1
ATOM 740 C C . LEU A 1 93 ? -15.305 2.067 9.871 1.00 95.19 93 LEU A C 1
ATOM 742 O O . LEU A 1 93 ? -15.475 2.954 10.694 1.00 95.19 93 LEU A O 1
ATOM 746 N N . GLY A 1 94 ? -15.380 2.309 8.556 1.00 95.31 94 GLY A N 1
ATOM 747 C CA . GLY A 1 94 ? -15.675 3.636 8.000 1.00 95.31 94 GLY A CA 1
ATOM 748 C C . GLY A 1 94 ? -14.515 4.637 8.063 1.00 95.31 94 GLY A C 1
ATOM 749 O O . GLY A 1 94 ? -14.730 5.823 7.841 1.00 95.31 94 GLY A O 1
ATOM 750 N N . LEU A 1 95 ? -13.291 4.174 8.332 1.00 95.06 95 LEU A N 1
ATOM 751 C CA . LEU A 1 95 ? -12.088 4.998 8.448 1.00 95.06 95 LEU A CA 1
ATOM 752 C C . LEU A 1 95 ? -11.256 5.004 7.153 1.00 95.06 95 LEU A C 1
ATOM 754 O O . LEU A 1 95 ? -11.137 4.004 6.437 1.00 95.06 95 LEU A O 1
ATOM 758 N N . SER A 1 96 ? -10.616 6.136 6.886 1.00 91.62 96 SER A N 1
ATOM 759 C CA . SER A 1 96 ? -9.691 6.384 5.783 1.00 91.62 96 SER A CA 1
ATOM 760 C C . SER A 1 96 ? -8.285 5.856 6.074 1.00 91.62 96 SER A C 1
ATOM 762 O O . SER A 1 96 ? -7.754 5.970 7.175 1.00 91.62 96 SER A O 1
ATOM 764 N N . GLU A 1 97 ? -7.625 5.339 5.037 1.00 89.31 97 GLU A N 1
ATOM 765 C CA . GLU A 1 97 ? -6.245 4.837 5.098 1.00 89.31 97 GLU A CA 1
ATOM 766 C C . GLU A 1 97 ? -5.164 5.913 4.861 1.00 89.31 97 GLU A C 1
ATOM 768 O O . GLU A 1 97 ? -3.970 5.623 4.996 1.00 89.31 97 GLU A O 1
ATOM 773 N N . THR A 1 98 ? -5.562 7.140 4.492 1.00 88.19 98 THR A N 1
ATOM 774 C CA . THR A 1 98 ? -4.650 8.254 4.158 1.00 88.19 98 THR A CA 1
ATOM 775 C C . THR A 1 98 ? -4.816 9.490 5.041 1.00 88.19 98 THR A C 1
ATOM 777 O O . THR A 1 98 ? -3.915 10.329 5.079 1.00 88.19 98 THR A O 1
ATOM 780 N N . LYS A 1 99 ? -5.923 9.614 5.783 1.00 86.94 99 LYS A N 1
ATOM 781 C CA . LYS A 1 99 ? -6.175 10.735 6.698 1.00 86.94 99 LYS A CA 1
ATOM 782 C C . LYS A 1 99 ? -5.820 10.336 8.131 1.00 86.94 99 LYS A C 1
ATOM 784 O O . LYS A 1 99 ? -6.520 9.557 8.761 1.00 86.94 99 LYS A O 1
ATOM 789 N N . SER A 1 100 ? -4.733 10.886 8.669 1.00 80.69 100 SER A N 1
ATOM 790 C CA . SER A 1 100 ? -4.240 10.517 10.007 1.00 80.69 100 SER A CA 1
ATOM 791 C C . SER A 1 100 ? -5.163 10.925 11.158 1.00 80.69 100 SER A C 1
ATOM 793 O O . SER A 1 100 ? -5.120 10.300 12.210 1.00 80.69 100 SER A O 1
ATOM 795 N N . ALA A 1 101 ? -5.954 11.985 10.976 1.00 86.12 101 ALA A N 1
ATOM 796 C CA . ALA A 1 101 ? -6.897 12.498 11.971 1.00 86.12 101 ALA A CA 1
ATOM 797 C C . ALA A 1 101 ? -8.333 11.997 11.736 1.00 86.12 101 ALA A C 1
ATOM 799 O O . ALA A 1 101 ? -9.278 12.601 12.233 1.00 86.12 101 ALA A O 1
ATOM 800 N N . ASP A 1 102 ? -8.505 10.948 10.927 1.00 92.50 102 ASP A N 1
ATOM 801 C CA . ASP A 1 102 ? -9.832 10.419 10.640 1.00 92.50 102 ASP A CA 1
ATOM 802 C C . ASP A 1 102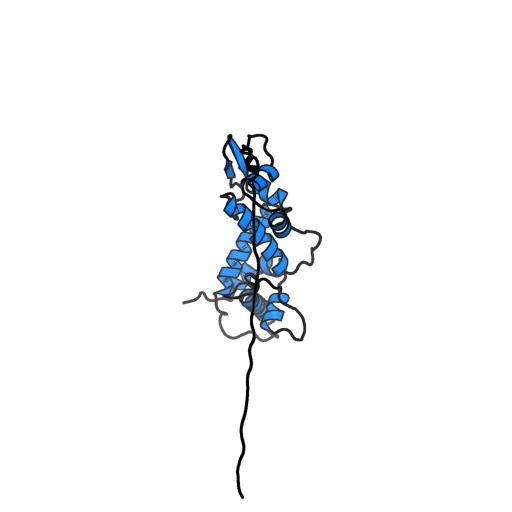 ? -10.411 9.702 11.857 1.00 92.50 102 ASP A C 1
ATOM 804 O O . ASP A 1 102 ? -9.695 9.006 12.589 1.00 92.50 102 ASP A O 1
ATOM 808 N N . GLN A 1 103 ? -11.710 9.881 12.056 1.00 94.50 103 GLN A N 1
ATOM 809 C CA . GLN A 1 103 ? -12.439 9.327 13.184 1.00 94.50 103 GLN A CA 1
ATOM 810 C C . GLN A 1 103 ? -13.852 8.936 12.767 1.00 94.50 103 GLN A C 1
ATOM 812 O O . GLN A 1 103 ? -14.433 9.537 11.863 1.00 94.50 103 GLN A O 1
ATOM 817 N N . VAL A 1 104 ? -14.400 7.952 13.464 1.00 94.19 104 VAL A N 1
ATOM 818 C CA . VAL A 1 104 ? -15.783 7.504 13.336 1.00 94.19 104 VAL A CA 1
ATOM 819 C C . VAL A 1 104 ? -16.407 7.482 14.724 1.00 94.19 104 VAL A C 1
ATOM 821 O O . VAL A 1 104 ? -15.764 7.090 15.699 1.00 94.19 104 VAL A O 1
ATOM 824 N N . GLU A 1 105 ? -17.660 7.914 14.795 1.00 93.62 105 GLU A N 1
ATOM 825 C CA . GLU A 1 105 ? -18.497 7.781 15.981 1.00 93.62 105 GLU A CA 1
ATOM 826 C C . GLU A 1 105 ? -19.358 6.520 15.846 1.00 93.62 105 GLU A C 1
ATOM 828 O O . GLU A 1 105 ? -20.023 6.318 14.828 1.00 93.62 105 GLU A O 1
ATOM 833 N N . PHE A 1 106 ? -19.306 5.663 16.861 1.00 89.56 106 PHE A N 1
ATOM 834 C CA . PHE A 1 106 ? -20.139 4.477 17.012 1.00 89.56 106 PHE A CA 1
ATOM 835 C C . PHE A 1 106 ? -21.321 4.766 17.944 1.00 89.56 106 PHE A C 1
ATOM 837 O O . PHE A 1 106 ? -21.308 5.716 18.734 1.00 89.56 106 PHE A O 1
ATOM 844 N N . ASP A 1 107 ? -22.330 3.895 17.892 1.00 83.94 107 ASP A N 1
ATOM 845 C CA . ASP A 1 107 ? -23.454 3.922 18.826 1.00 83.94 107 ASP A CA 1
ATOM 846 C C . ASP A 1 107 ? -22.971 3.971 20.284 1.00 83.94 107 ASP A C 1
ATOM 848 O O . ASP A 1 107 ? -21.979 3.347 20.655 1.00 83.94 107 ASP A O 1
ATOM 852 N N . GLY A 1 108 ? -23.682 4.731 21.122 1.00 83.06 108 GLY A N 1
ATOM 853 C CA . GLY A 1 108 ? -23.279 4.964 22.513 1.00 83.06 108 GLY A CA 1
ATOM 854 C C . GLY A 1 108 ? -22.276 6.108 22.701 1.00 83.06 108 GLY A C 1
ATOM 855 O O . GLY A 1 108 ? -21.849 6.337 23.830 1.00 83.06 108 GLY A O 1
ATOM 856 N N . GLY A 1 109 ? -21.941 6.851 21.637 1.00 87.81 109 GLY A N 1
ATOM 857 C CA . GLY A 1 109 ? -21.079 8.040 21.695 1.00 87.81 109 GLY A CA 1
ATOM 858 C C . GLY A 1 109 ? -19.583 7.719 21.740 1.00 87.81 109 GLY A C 1
ATOM 859 O O . GLY A 1 109 ? -18.775 8.571 22.110 1.00 87.81 109 GLY A O 1
ATOM 860 N N . LEU A 1 110 ? -19.202 6.486 21.396 1.00 93.44 110 LEU A N 1
ATOM 861 C CA . LEU A 1 110 ? -17.806 6.074 21.322 1.00 93.44 110 LEU A CA 1
ATOM 862 C C . LEU A 1 110 ? -17.158 6.659 20.064 1.00 93.44 110 LEU A C 1
ATOM 864 O O . LEU A 1 110 ? -17.571 6.356 18.948 1.00 93.44 110 LEU A O 1
ATOM 868 N N . ILE A 1 111 ? -16.085 7.430 20.234 1.00 94.81 111 ILE A N 1
ATOM 869 C CA . ILE A 1 111 ? -15.288 7.948 19.118 1.00 94.81 111 ILE A CA 1
ATOM 870 C C . ILE A 1 111 ? -14.020 7.112 18.978 1.00 94.81 111 ILE A C 1
ATOM 872 O O . ILE A 1 111 ? -13.217 7.015 19.908 1.00 94.81 111 ILE A O 1
ATOM 876 N N . ILE A 1 112 ? -13.818 6.552 17.788 1.00 94.94 112 ILE A N 1
ATOM 877 C CA . ILE A 1 112 ? -12.622 5.793 17.434 1.00 94.94 112 ILE A CA 1
ATOM 878 C C . ILE A 1 112 ? -11.872 6.505 16.324 1.00 94.94 112 ILE A C 1
ATOM 880 O O . ILE A 1 112 ? -12.428 6.864 15.288 1.00 94.94 112 ILE A O 1
ATOM 884 N N . THR A 1 113 ? -10.573 6.659 16.530 1.00 95.62 113 THR A N 1
ATOM 885 C CA . THR A 1 113 ? -9.656 7.264 15.568 1.00 95.62 113 THR A CA 1
ATOM 886 C C . THR A 1 113 ? -8.893 6.205 14.781 1.00 95.62 113 THR A C 1
ATOM 888 O O . THR A 1 113 ? -8.601 5.108 15.270 1.00 95.62 113 THR A O 1
ATOM 891 N N . MET A 1 114 ? -8.480 6.571 13.570 1.00 95.88 114 MET A N 1
ATOM 892 C CA . MET A 1 114 ? -7.572 5.772 12.746 1.00 95.88 114 MET A CA 1
ATOM 893 C C . MET A 1 114 ? -6.291 5.394 13.508 1.00 95.88 114 MET A C 1
ATOM 895 O O . MET A 1 114 ? -5.870 4.237 13.452 1.00 95.88 114 MET A O 1
ATOM 899 N N . ASP A 1 115 ? -5.718 6.328 14.279 1.00 95.94 115 ASP A N 1
ATOM 900 C CA . ASP A 1 115 ? -4.500 6.111 15.071 1.00 95.94 115 ASP A CA 1
ATOM 901 C C . ASP A 1 115 ? -4.666 4.991 16.110 1.00 95.94 115 ASP A C 1
ATOM 903 O O . ASP A 1 115 ? -3.793 4.127 16.217 1.00 95.94 115 ASP A O 1
ATOM 907 N N . GLN A 1 116 ? -5.799 4.941 16.820 1.00 96.19 116 GLN A N 1
ATOM 908 C CA . GLN A 1 116 ? -6.083 3.877 17.790 1.00 96.19 116 GLN A CA 1
ATOM 909 C C . GLN A 1 116 ? -6.133 2.498 17.120 1.00 96.19 116 GLN A C 1
ATOM 911 O O . GLN A 1 116 ? -5.501 1.556 17.608 1.00 96.19 116 GLN A O 1
ATOM 916 N N . ILE A 1 117 ? -6.820 2.383 15.977 1.00 97.00 117 ILE A N 1
ATOM 917 C CA . ILE A 1 117 ? -6.930 1.118 15.239 1.00 97.00 117 ILE A CA 1
ATOM 918 C C . ILE A 1 117 ? -5.563 0.652 14.739 1.00 97.00 117 ILE A C 1
ATOM 920 O O . ILE A 1 117 ? -5.155 -0.483 14.996 1.00 97.00 117 ILE A O 1
ATOM 924 N N . VAL A 1 118 ? -4.815 1.509 14.040 1.00 96.12 118 VAL A N 1
ATOM 925 C CA . VAL A 1 118 ? -3.540 1.083 13.444 1.00 96.12 118 VAL A CA 1
ATOM 926 C C . VAL A 1 118 ? -2.471 0.805 14.501 1.00 96.12 118 VAL A C 1
ATOM 928 O O . VAL A 1 118 ? -1.703 -0.145 14.332 1.00 96.12 118 VAL A O 1
ATOM 931 N N . ARG A 1 119 ? -2.460 1.536 15.628 1.00 95.50 119 ARG A N 1
ATOM 932 C CA . ARG A 1 119 ? -1.584 1.220 16.771 1.00 95.50 119 ARG A CA 1
ATOM 933 C C . ARG A 1 119 ? -1.927 -0.119 17.399 1.00 95.50 119 ARG A C 1
ATOM 935 O O . ARG A 1 119 ? -1.012 -0.879 17.715 1.00 95.50 119 ARG A O 1
ATOM 942 N N . ARG A 1 120 ? -3.216 -0.448 17.531 1.00 96.06 120 ARG A N 1
ATOM 943 C CA . ARG A 1 120 ? -3.652 -1.764 18.022 1.00 96.06 120 ARG A CA 1
ATOM 944 C C . ARG A 1 120 ? -3.171 -2.909 17.125 1.00 96.06 120 ARG A C 1
ATOM 946 O O . ARG A 1 120 ? -2.885 -3.996 17.627 1.00 96.06 120 ARG A O 1
ATOM 953 N N . LEU A 1 121 ? -3.033 -2.639 15.827 1.00 95.75 121 LEU A N 1
ATOM 954 C CA . LEU A 1 121 ? -2.465 -3.532 14.814 1.00 95.75 121 LEU A CA 1
ATOM 955 C C . LEU A 1 121 ? -0.923 -3.456 14.727 1.00 95.75 121 LEU A C 1
ATOM 957 O O . LEU A 1 121 ? -0.325 -4.023 13.816 1.00 95.75 121 LEU A O 1
ATOM 961 N N . GLY A 1 122 ? -0.247 -2.750 15.636 1.00 94.50 122 GLY A N 1
ATOM 962 C CA . GLY A 1 122 ? 1.219 -2.664 15.690 1.00 94.50 122 GLY A CA 1
ATOM 963 C C . GLY A 1 122 ? 1.857 -1.690 14.694 1.00 94.50 122 GLY A C 1
ATOM 964 O O . GLY A 1 122 ? 3.082 -1.658 14.560 1.00 94.50 122 GLY A O 1
ATOM 965 N N . TRP A 1 123 ? 1.064 -0.884 13.988 1.00 94.19 123 TRP A N 1
ATOM 966 C CA . TRP A 1 123 ? 1.566 0.116 13.051 1.00 94.19 123 TRP A CA 1
ATOM 967 C C . TRP A 1 123 ? 1.747 1.475 13.725 1.00 94.19 123 TRP A C 1
ATOM 969 O O . TRP A 1 123 ? 0.929 1.919 14.526 1.00 94.19 123 TRP A O 1
ATOM 979 N N . ALA A 1 124 ? 2.783 2.201 13.310 1.00 93.81 124 ALA A N 1
ATOM 980 C CA . ALA A 1 124 ? 2.842 3.640 13.534 1.00 93.81 124 ALA A CA 1
ATOM 981 C C . ALA A 1 124 ? 2.018 4.361 12.455 1.00 93.81 124 ALA A C 1
ATOM 983 O O . ALA A 1 124 ? 2.280 4.178 11.264 1.00 93.81 124 ALA A O 1
ATOM 984 N N . THR A 1 125 ? 1.086 5.226 12.859 1.00 94.56 125 THR A N 1
ATOM 985 C CA . THR A 1 125 ? 0.158 5.958 11.973 1.00 94.56 125 THR A CA 1
ATOM 986 C C . THR A 1 125 ? 0.855 6.693 10.834 1.00 94.56 125 THR A C 1
ATOM 988 O O . THR A 1 125 ? 0.514 6.506 9.667 1.00 94.56 125 THR A O 1
ATOM 991 N N . ARG A 1 126 ? 1.907 7.463 11.148 1.00 93.31 126 ARG A N 1
ATOM 992 C CA . ARG A 1 126 ? 2.712 8.178 10.142 1.00 93.31 126 ARG A CA 1
ATOM 993 C C . ARG A 1 126 ? 3.276 7.228 9.087 1.00 93.31 126 ARG A C 1
ATOM 995 O O . ARG A 1 126 ? 3.240 7.525 7.896 1.00 93.31 126 ARG A O 1
ATOM 1002 N N . THR A 1 127 ? 3.801 6.090 9.531 1.00 91.75 127 THR A N 1
ATOM 1003 C CA . THR A 1 127 ? 4.374 5.082 8.644 1.00 91.75 127 THR A CA 1
ATOM 1004 C C . THR A 1 127 ? 3.281 4.438 7.804 1.00 91.75 127 THR A C 1
ATOM 1006 O O . THR A 1 127 ? 3.457 4.335 6.597 1.00 91.75 127 THR A O 1
ATOM 1009 N N . PHE A 1 128 ? 2.152 4.053 8.406 1.00 94.25 128 PHE A N 1
ATOM 1010 C CA . PHE A 1 128 ? 1.017 3.451 7.706 1.00 94.25 128 PHE A CA 1
ATOM 1011 C C . PHE A 1 128 ? 0.531 4.332 6.551 1.00 94.25 128 PHE A C 1
ATOM 1013 O O . PHE A 1 128 ? 0.498 3.868 5.414 1.00 94.25 128 PHE A O 1
ATOM 1020 N N . VAL A 1 129 ? 0.260 5.614 6.823 1.00 94.88 129 VAL A N 1
ATOM 1021 C CA . VAL A 1 129 ? -0.185 6.588 5.812 1.00 94.88 129 VAL A CA 1
ATOM 1022 C C . VAL A 1 129 ? 0.856 6.751 4.703 1.00 94.88 129 VAL A C 1
ATOM 1024 O O . VAL A 1 129 ? 0.514 6.699 3.523 1.00 94.88 129 VAL A O 1
ATOM 1027 N N . ALA A 1 130 ? 2.140 6.875 5.057 1.00 92.25 130 ALA A N 1
ATOM 1028 C CA . ALA A 1 130 ? 3.211 6.960 4.065 1.00 92.25 130 ALA A CA 1
ATOM 1029 C C . ALA A 1 130 ? 3.277 5.707 3.168 1.00 92.25 130 ALA A C 1
ATOM 1031 O O . ALA A 1 130 ? 3.535 5.826 1.969 1.00 92.25 130 ALA A O 1
ATOM 1032 N N . LYS A 1 131 ? 3.007 4.509 3.713 1.00 92.81 131 LYS A N 1
ATOM 1033 C CA . LYS A 1 131 ? 2.906 3.276 2.914 1.00 92.81 131 LYS A CA 1
ATOM 1034 C C . LYS A 1 131 ? 1.677 3.273 2.011 1.00 92.81 131 LYS A C 1
ATOM 1036 O O . LYS A 1 131 ? 1.838 2.935 0.844 1.00 92.81 131 LYS A O 1
ATOM 1041 N N . SER A 1 132 ? 0.510 3.698 2.502 1.00 94.19 132 SER A N 1
ATOM 1042 C CA . SER A 1 132 ? -0.713 3.815 1.691 1.00 94.19 132 SER A CA 1
ATOM 1043 C C . SER A 1 132 ? -0.477 4.680 0.448 1.00 94.19 132 SER A C 1
ATOM 1045 O O . SER A 1 132 ? -0.811 4.279 -0.668 1.00 94.19 132 SER A O 1
ATOM 1047 N N . ILE A 1 133 ? 0.172 5.836 0.629 1.00 93.56 133 ILE A N 1
ATOM 1048 C CA . ILE A 1 133 ? 0.497 6.764 -0.463 1.00 93.56 133 ILE A CA 1
ATOM 1049 C C . ILE A 1 133 ? 1.486 6.125 -1.441 1.00 93.56 133 ILE A C 1
ATOM 1051 O O . ILE A 1 133 ? 1.218 6.088 -2.638 1.00 93.56 133 ILE A O 1
ATOM 1055 N N . ALA A 1 134 ? 2.594 5.566 -0.948 1.00 93.94 134 ALA A N 1
ATOM 1056 C CA . ALA A 1 134 ? 3.616 4.980 -1.814 1.00 93.94 134 ALA A CA 1
ATOM 1057 C C . ALA A 1 134 ? 3.114 3.766 -2.605 1.00 93.94 134 ALA A C 1
ATOM 1059 O O . ALA A 1 134 ? 3.501 3.581 -3.754 1.00 93.94 134 ALA A O 1
ATOM 1060 N N . TYR A 1 135 ? 2.260 2.926 -2.012 1.00 95.00 135 TYR A N 1
ATOM 1061 C CA . TYR A 1 135 ? 1.659 1.796 -2.722 1.00 95.00 135 TYR A CA 1
ATOM 1062 C C . TYR A 1 135 ? 0.667 2.268 -3.785 1.00 95.00 135 TYR A C 1
ATOM 1064 O O . TYR A 1 135 ? 0.654 1.710 -4.879 1.00 95.00 135 TYR A O 1
ATOM 1072 N N . SER A 1 136 ? -0.100 3.324 -3.505 1.00 94.25 136 SER A N 1
ATOM 1073 C CA . SER A 1 136 ? -0.981 3.954 -4.497 1.00 94.25 136 SER A CA 1
ATOM 1074 C C . SER A 1 136 ? -0.184 4.575 -5.649 1.00 94.25 136 SER A C 1
ATOM 1076 O O . SER A 1 136 ? -0.542 4.414 -6.811 1.00 94.25 136 SER A O 1
ATOM 1078 N N . GLU A 1 137 ? 0.936 5.234 -5.349 1.00 94.75 137 GLU A N 1
ATOM 1079 C CA . GLU A 1 137 ? 1.835 5.785 -6.365 1.00 94.75 137 GLU A CA 1
ATOM 1080 C C . GLU A 1 137 ? 2.505 4.677 -7.186 1.00 94.75 137 GLU A C 1
ATOM 1082 O O . GLU A 1 137 ? 2.521 4.754 -8.409 1.00 94.75 137 GLU A O 1
ATOM 1087 N N . ALA A 1 138 ? 2.985 3.601 -6.557 1.00 96.25 138 ALA A N 1
ATOM 1088 C CA . ALA A 1 138 ? 3.543 2.450 -7.267 1.00 96.25 138 ALA A CA 1
ATOM 1089 C C . ALA A 1 138 ? 2.504 1.773 -8.180 1.00 96.25 138 ALA A C 1
ATOM 1091 O O . ALA A 1 138 ? 2.823 1.396 -9.306 1.00 96.25 138 ALA A O 1
ATOM 1092 N N . GLN A 1 139 ? 1.254 1.672 -7.720 1.00 95.88 139 GLN A N 1
ATOM 1093 C CA . GLN A 1 139 ? 0.122 1.188 -8.511 1.00 95.88 139 GLN A CA 1
ATOM 1094 C C . GLN A 1 139 ? -0.189 2.095 -9.706 1.00 95.88 139 GLN A C 1
ATOM 1096 O O . GLN A 1 139 ? -0.603 1.600 -10.749 1.00 95.88 139 GLN A O 1
ATOM 1101 N N . LEU A 1 140 ? 0.009 3.407 -9.577 1.00 95.50 140 LEU A N 1
ATOM 1102 C CA . LEU A 1 140 ? -0.111 4.334 -10.698 1.00 95.50 140 LEU A CA 1
ATOM 1103 C C . LEU A 1 140 ? 1.060 4.160 -11.673 1.00 95.50 140 LEU A C 1
ATOM 1105 O O . LEU A 1 140 ? 0.839 3.980 -12.867 1.00 95.50 140 LEU A O 1
ATOM 1109 N N . LEU A 1 141 ? 2.300 4.154 -11.179 1.00 95.94 141 LEU A N 1
ATOM 1110 C CA . LEU A 1 141 ? 3.501 4.021 -12.012 1.00 95.94 141 LEU A CA 1
ATOM 1111 C C . LEU A 1 141 ? 3.587 2.673 -12.742 1.00 95.94 141 LEU A C 1
ATOM 1113 O O . LEU A 1 141 ? 4.227 2.599 -13.789 1.00 95.94 141 LEU A O 1
ATOM 1117 N N . SER A 1 142 ? 2.927 1.621 -12.247 1.00 96.50 142 SER A N 1
ATOM 1118 C CA . SER A 1 142 ? 2.837 0.335 -12.954 1.00 96.50 142 SER A CA 1
ATOM 1119 C C . SER A 1 142 ? 2.030 0.411 -14.258 1.00 96.50 142 SER A C 1
ATOM 1121 O O . SER A 1 142 ? 2.138 -0.490 -15.086 1.00 96.50 142 SER A O 1
ATOM 1123 N N . THR A 1 143 ? 1.249 1.479 -14.460 1.00 96.69 143 THR A N 1
ATOM 1124 C CA . THR A 1 143 ? 0.497 1.740 -15.703 1.00 96.69 143 THR A CA 1
ATOM 1125 C C . THR A 1 143 ? 1.269 2.592 -16.711 1.00 96.69 143 THR A C 1
ATOM 1127 O O . THR A 1 143 ? 0.846 2.725 -17.856 1.00 96.69 143 THR A O 1
ATOM 1130 N N . TYR A 1 144 ? 2.392 3.180 -16.295 1.00 96.25 144 TYR A N 1
ATOM 1131 C CA . TYR A 1 144 ? 3.221 4.030 -17.143 1.00 96.25 144 TYR A CA 1
ATOM 1132 C C . TYR A 1 144 ? 4.173 3.169 -17.967 1.00 96.25 144 TYR A C 1
ATOM 1134 O O . TYR A 1 144 ? 4.519 2.057 -17.567 1.00 96.25 144 TYR A O 1
ATOM 1142 N N . THR A 1 145 ? 4.659 3.709 -19.079 1.00 95.00 145 THR A N 1
ATOM 1143 C CA . THR A 1 145 ? 5.661 3.059 -19.928 1.00 95.00 145 THR A CA 1
ATOM 1144 C C . THR A 1 145 ? 7.032 3.694 -19.749 1.00 95.00 145 THR A C 1
ATOM 1146 O O . THR A 1 145 ? 7.146 4.893 -19.494 1.00 95.00 145 THR A O 1
ATOM 1149 N N . TRP A 1 146 ? 8.091 2.907 -19.927 1.00 95.69 146 TRP A N 1
ATOM 1150 C CA . TRP A 1 146 ? 9.451 3.437 -19.966 1.00 95.69 146 TRP A CA 1
ATOM 1151 C C . TRP A 1 146 ? 9.649 4.416 -21.132 1.00 95.69 146 TRP A C 1
ATOM 1153 O O . TRP A 1 146 ? 9.188 4.161 -22.246 1.00 95.69 146 TRP A O 1
ATOM 1163 N N . ASN A 1 147 ? 10.341 5.531 -20.883 1.00 91.50 147 ASN A N 1
ATOM 1164 C CA . ASN A 1 147 ? 10.671 6.503 -21.919 1.00 91.50 147 ASN A CA 1
ATOM 1165 C C . ASN A 1 147 ? 11.904 6.055 -22.721 1.00 91.50 147 ASN A C 1
ATOM 1167 O O . ASN A 1 147 ? 13.043 6.215 -22.281 1.00 91.50 147 ASN A O 1
ATOM 1171 N N . GLY A 1 148 ? 11.673 5.519 -23.919 1.00 88.50 148 GLY A N 1
ATOM 1172 C CA . GLY A 1 148 ? 12.725 5.118 -24.851 1.00 88.50 148 GLY A CA 1
ATOM 1173 C C . GLY A 1 148 ? 13.086 3.636 -24.762 1.00 88.50 148 GLY A C 1
ATOM 1174 O O . GLY A 1 148 ? 12.256 2.791 -24.432 1.00 88.50 148 GLY A O 1
ATOM 1175 N N . LEU A 1 149 ? 14.329 3.308 -25.115 1.00 90.38 149 LEU A N 1
ATOM 1176 C CA . LEU A 1 149 ? 14.821 1.931 -25.098 1.00 90.38 149 LEU A CA 1
ATOM 1177 C C . LEU A 1 149 ? 15.210 1.498 -23.683 1.00 90.38 149 LEU A C 1
ATOM 1179 O O . LEU A 1 149 ? 15.613 2.319 -22.855 1.00 90.38 149 LEU A O 1
ATOM 1183 N N . ALA A 1 150 ? 15.124 0.190 -23.431 1.00 90.69 150 ALA A N 1
ATOM 1184 C CA . ALA A 1 150 ? 15.608 -0.398 -22.191 1.00 90.69 150 ALA A CA 1
ATOM 1185 C C . ALA A 1 150 ? 17.116 -0.103 -22.030 1.00 90.69 150 ALA A C 1
ATOM 1187 O O . ALA A 1 150 ? 17.899 -0.439 -22.925 1.00 90.69 150 ALA A O 1
ATOM 1188 N N . PRO A 1 151 ? 17.537 0.540 -20.929 1.00 92.62 151 PRO A N 1
ATOM 1189 C CA . PRO A 1 151 ? 18.931 0.900 -20.709 1.00 92.62 151 PRO A CA 1
ATOM 1190 C C . PRO A 1 151 ? 19.800 -0.339 -20.477 1.00 92.62 151 PRO A C 1
ATOM 1192 O O . PRO A 1 151 ? 19.449 -1.240 -19.707 1.00 92.62 151 PRO A O 1
ATOM 1195 N N . LEU A 1 152 ? 20.968 -0.346 -21.120 1.00 91.44 152 LEU A N 1
ATOM 1196 C CA . LEU A 1 152 ? 21.988 -1.370 -20.915 1.00 91.44 152 LEU A CA 1
ATOM 1197 C C . LEU A 1 152 ? 22.631 -1.239 -19.516 1.00 91.44 152 LEU A C 1
ATOM 1199 O O . LEU A 1 152 ? 22.642 -0.133 -18.964 1.00 91.44 152 LEU A O 1
ATOM 1203 N N . PRO A 1 153 ? 23.187 -2.325 -18.943 1.00 89.75 153 PRO A N 1
ATOM 1204 C CA . PRO A 1 153 ? 23.789 -2.317 -17.603 1.00 89.75 153 PRO A CA 1
ATOM 1205 C C . PRO A 1 153 ? 24.884 -1.260 -17.382 1.00 89.75 153 PRO A C 1
ATOM 1207 O O . PRO A 1 153 ? 25.093 -0.808 -16.257 1.00 89.75 153 PRO A O 1
ATOM 1210 N N . GLU A 1 154 ? 25.573 -0.836 -18.441 1.00 90.44 154 GLU A N 1
ATOM 1211 C CA . GLU A 1 154 ? 26.615 0.194 -18.402 1.00 90.44 154 GLU A CA 1
ATOM 1212 C C . GLU A 1 154 ? 26.047 1.577 -18.041 1.00 90.44 154 GLU A C 1
ATOM 1214 O O . GLU A 1 154 ? 26.720 2.379 -17.390 1.00 90.44 154 GLU A O 1
ATOM 1219 N N . ALA A 1 155 ? 24.784 1.850 -18.386 1.00 90.44 155 ALA A N 1
ATOM 1220 C CA . ALA A 1 155 ? 24.055 3.049 -17.978 1.00 90.44 155 ALA A CA 1
ATOM 1221 C C . ALA A 1 155 ? 23.449 2.860 -16.576 1.00 90.44 155 ALA A C 1
ATOM 1223 O O . ALA A 1 155 ? 22.233 2.950 -16.396 1.00 90.44 155 ALA A O 1
ATOM 1224 N N . LYS A 1 156 ? 24.314 2.585 -15.588 1.00 90.69 156 LYS A N 1
ATOM 1225 C CA . LYS A 1 156 ? 23.972 2.067 -14.251 1.00 90.69 156 LYS A CA 1
ATOM 1226 C C . LYS A 1 156 ? 22.726 2.691 -13.622 1.00 90.69 156 LYS A C 1
ATOM 1228 O O . LYS A 1 156 ? 21.835 1.972 -13.201 1.00 90.69 156 LYS A O 1
ATOM 1233 N N . GLU A 1 157 ? 22.646 4.019 -13.567 1.00 91.69 157 GLU A N 1
ATOM 1234 C CA . GLU A 1 157 ? 21.512 4.696 -12.934 1.00 91.69 157 GLU A CA 1
ATOM 1235 C C . GLU A 1 157 ? 20.192 4.444 -13.673 1.00 91.69 157 GLU A C 1
ATOM 1237 O O . GLU A 1 157 ? 19.212 4.025 -13.061 1.00 91.69 157 GLU A O 1
ATOM 1242 N N . ALA A 1 158 ? 20.165 4.672 -14.989 1.00 91.69 158 ALA A N 1
ATOM 1243 C CA . ALA A 1 158 ? 18.975 4.422 -15.795 1.00 91.69 158 ALA A CA 1
ATOM 1244 C C . ALA A 1 158 ? 18.583 2.939 -15.738 1.00 91.69 158 ALA A C 1
ATOM 1246 O O . ALA A 1 158 ? 17.402 2.624 -15.615 1.00 91.69 158 ALA A O 1
ATOM 1247 N N . HIS A 1 159 ? 19.571 2.041 -15.761 1.00 93.12 159 HIS A N 1
ATOM 1248 C CA . HIS A 1 159 ? 19.374 0.605 -15.606 1.00 93.12 159 HIS A CA 1
ATOM 1249 C C . HIS A 1 159 ? 18.752 0.241 -14.254 1.00 93.12 159 HIS A C 1
ATOM 1251 O O . HIS A 1 159 ? 17.731 -0.441 -14.223 1.00 93.12 159 HIS A O 1
ATOM 1257 N N . ASP A 1 160 ? 19.275 0.759 -13.143 1.00 92.12 160 ASP A N 1
ATOM 1258 C CA . ASP A 1 160 ? 18.737 0.505 -11.803 1.00 92.12 160 ASP A CA 1
ATOM 1259 C C . ASP A 1 160 ? 17.274 0.982 -11.676 1.00 92.12 160 ASP A C 1
ATOM 1261 O O . ASP A 1 160 ? 16.431 0.279 -11.105 1.00 92.12 160 ASP A O 1
ATOM 1265 N N . PHE A 1 161 ? 16.939 2.149 -12.244 1.00 94.69 161 PHE A N 1
ATOM 1266 C CA . PHE A 1 161 ? 15.558 2.652 -12.283 1.00 94.69 161 PHE A CA 1
ATOM 1267 C C . PHE A 1 161 ? 14.653 1.827 -13.197 1.00 94.69 161 PHE A C 1
ATOM 1269 O O . PHE A 1 161 ? 13.506 1.560 -12.834 1.00 94.69 161 PHE A O 1
ATOM 1276 N N . TYR A 1 162 ? 15.158 1.388 -14.347 1.00 94.88 162 TYR A N 1
ATOM 1277 C CA . TYR A 1 162 ? 14.426 0.503 -15.246 1.00 94.88 162 TYR A CA 1
ATOM 1278 C C . TYR A 1 162 ? 14.085 -0.823 -14.563 1.00 94.88 162 TYR A C 1
ATOM 1280 O O . TYR A 1 162 ? 12.924 -1.230 -14.559 1.00 94.88 162 TYR A O 1
ATOM 1288 N N . MET A 1 163 ? 15.056 -1.457 -13.902 1.00 93.19 163 MET A N 1
ATOM 1289 C CA . MET A 1 163 ? 14.835 -2.710 -13.174 1.00 93.19 163 MET A CA 1
ATOM 1290 C C . MET A 1 163 ? 13.859 -2.527 -12.004 1.00 93.19 163 MET A C 1
ATOM 1292 O O . MET A 1 163 ? 12.980 -3.366 -11.796 1.00 93.19 163 MET A O 1
ATOM 1296 N N . LEU A 1 164 ? 13.940 -1.401 -11.283 1.00 93.88 164 LEU A N 1
ATOM 1297 C CA . LEU A 1 164 ? 12.949 -1.051 -10.262 1.00 93.88 164 LEU A CA 1
ATOM 1298 C C . LEU A 1 164 ? 11.538 -0.922 -10.858 1.00 93.88 164 LEU A C 1
ATOM 1300 O O . LEU A 1 164 ? 10.587 -1.444 -10.275 1.00 93.88 164 LEU A O 1
ATOM 1304 N N . TRP A 1 165 ? 11.388 -0.250 -12.002 1.00 96.12 165 TRP A N 1
ATOM 1305 C CA . TRP A 1 165 ? 10.097 -0.113 -12.679 1.00 96.12 165 TRP A CA 1
ATOM 1306 C C . TRP A 1 165 ? 9.545 -1.456 -13.154 1.00 96.12 165 TRP A C 1
ATOM 1308 O O . TRP A 1 165 ? 8.383 -1.747 -12.883 1.00 96.12 165 TRP A O 1
ATOM 1318 N N . VAL A 1 166 ? 10.370 -2.313 -13.763 1.00 95.31 166 VAL A N 1
ATOM 1319 C CA . VAL A 1 166 ? 9.973 -3.683 -14.136 1.00 95.31 166 VAL A CA 1
ATOM 1320 C C . VAL A 1 166 ? 9.471 -4.450 -12.911 1.00 95.31 166 VAL A C 1
ATOM 1322 O O . VAL A 1 166 ? 8.424 -5.096 -12.970 1.00 95.31 166 VAL A O 1
ATOM 1325 N N . GLY A 1 167 ? 10.159 -4.327 -11.773 1.00 95.12 167 GLY A N 1
ATOM 1326 C CA . GLY A 1 167 ? 9.684 -4.867 -10.504 1.00 95.12 167 GLY A CA 1
ATOM 1327 C C . GLY A 1 167 ? 8.325 -4.287 -10.091 1.00 95.12 167 GLY A C 1
ATOM 1328 O O . GLY A 1 167 ? 7.426 -5.039 -9.713 1.00 95.12 167 GLY A O 1
ATOM 1329 N N . ILE A 1 168 ? 8.144 -2.964 -10.160 1.00 96.00 168 ILE A N 1
ATOM 1330 C CA . ILE A 1 168 ? 6.874 -2.300 -9.819 1.00 96.00 168 ILE A CA 1
ATOM 1331 C C . ILE A 1 168 ? 5.742 -2.807 -10.715 1.00 96.00 168 ILE A C 1
ATOM 1333 O O . ILE A 1 168 ? 4.669 -3.109 -10.199 1.00 96.00 168 ILE A O 1
ATOM 1337 N N . VAL A 1 169 ? 5.974 -2.970 -12.017 1.00 96.38 169 VAL A N 1
ATOM 1338 C CA . VAL A 1 169 ? 5.001 -3.559 -12.949 1.00 96.38 169 VAL A CA 1
ATOM 1339 C C . VAL A 1 169 ? 4.681 -5.001 -12.555 1.00 96.38 169 VAL A C 1
ATOM 1341 O O . VAL A 1 169 ? 3.513 -5.366 -12.460 1.00 96.38 169 VAL A O 1
ATOM 1344 N N . ALA A 1 170 ? 5.687 -5.814 -12.237 1.00 95.69 170 ALA A N 1
ATOM 1345 C CA . ALA A 1 170 ? 5.480 -7.198 -11.812 1.00 95.69 170 ALA A CA 1
ATOM 1346 C C . ALA A 1 170 ? 4.708 -7.309 -10.480 1.00 95.69 170 ALA A C 1
ATOM 1348 O O . ALA A 1 170 ? 3.901 -8.221 -10.282 1.00 95.69 170 ALA A O 1
ATOM 1349 N N . MET A 1 171 ? 4.945 -6.384 -9.549 1.00 95.44 171 MET A N 1
ATOM 1350 C CA . MET A 1 171 ? 4.321 -6.382 -8.227 1.00 95.44 171 MET A CA 1
ATOM 1351 C C . MET A 1 171 ? 2.919 -5.759 -8.248 1.00 95.44 171 MET A C 1
ATOM 1353 O O . MET A 1 171 ? 1.978 -6.370 -7.752 1.00 95.44 171 MET A O 1
ATOM 1357 N N . PHE A 1 172 ? 2.773 -4.563 -8.816 1.00 95.81 172 PHE A N 1
ATOM 1358 C CA . PHE A 1 172 ? 1.568 -3.730 -8.754 1.00 95.81 172 PHE A CA 1
ATOM 1359 C C . PHE A 1 172 ? 0.806 -3.651 -10.084 1.00 95.81 172 PHE A C 1
ATOM 1361 O O . PHE A 1 172 ? -0.238 -3.016 -10.148 1.00 95.81 172 PHE A O 1
ATOM 1368 N N . GLY A 1 173 ? 1.289 -4.240 -11.174 1.00 94.44 173 GLY A N 1
ATOM 1369 C CA . GLY A 1 173 ? 0.555 -4.266 -12.441 1.00 94.44 173 GLY A CA 1
ATOM 1370 C C . GLY A 1 173 ? -0.755 -5.057 -12.357 1.00 94.44 173 GLY A C 1
ATOM 1371 O O . GLY A 1 173 ? -1.075 -5.702 -11.350 1.00 94.44 173 GLY A O 1
ATOM 1372 N N . VAL A 1 174 ? -1.526 -5.040 -13.445 1.00 92.19 174 VAL A N 1
ATOM 1373 C CA . VAL A 1 174 ? -2.719 -5.888 -13.576 1.00 92.19 174 VAL A CA 1
ATOM 1374 C C . VAL A 1 174 ? -2.302 -7.354 -13.448 1.00 92.19 174 VAL A C 1
ATOM 1376 O O . VAL A 1 174 ? -1.410 -7.818 -14.150 1.00 92.19 174 VAL A O 1
ATOM 1379 N N . GLY A 1 175 ? -2.917 -8.077 -12.509 1.00 90.50 175 GLY A N 1
ATOM 1380 C CA . GLY A 1 175 ? -2.529 -9.455 -12.193 1.00 90.50 175 GLY A CA 1
ATOM 1381 C C . GLY A 1 175 ? -1.188 -9.598 -11.459 1.00 90.50 175 GLY A C 1
ATOM 1382 O O . GLY A 1 175 ? -0.743 -10.723 -11.260 1.00 90.50 175 GLY A O 1
ATOM 1383 N N . GLY A 1 176 ? -0.553 -8.502 -11.033 1.00 93.44 176 GLY A N 1
ATOM 1384 C CA . GLY A 1 176 ? 0.727 -8.512 -10.325 1.00 93.44 176 GLY A CA 1
ATOM 1385 C C . GLY A 1 176 ? 0.673 -9.151 -8.933 1.00 93.44 176 GLY A C 1
ATOM 1386 O O . GLY A 1 176 ? -0.395 -9.317 -8.332 1.00 93.44 176 GLY A O 1
ATOM 1387 N N . TYR A 1 177 ? 1.847 -9.488 -8.396 1.00 94.31 177 TYR A N 1
ATOM 1388 C CA . TYR A 1 177 ? 2.002 -10.265 -7.157 1.00 94.31 177 TYR A CA 1
ATOM 1389 C C . TYR A 1 177 ? 1.358 -9.640 -5.915 1.00 94.31 177 TYR A C 1
ATOM 1391 O O . TYR A 1 177 ? 0.940 -10.370 -5.016 1.00 94.31 177 TYR A O 1
ATOM 1399 N N . ALA A 1 178 ? 1.228 -8.314 -5.846 1.00 92.94 178 ALA A N 1
ATOM 1400 C CA . ALA A 1 178 ? 0.547 -7.639 -4.743 1.00 92.94 178 ALA A CA 1
ATOM 1401 C C . ALA A 1 178 ? -0.914 -8.097 -4.604 1.00 92.94 178 ALA A C 1
ATOM 1403 O O . ALA A 1 178 ? -1.440 -8.110 -3.491 1.00 92.94 178 ALA A O 1
ATOM 1404 N N . ASN A 1 179 ? -1.562 -8.469 -5.715 1.00 90.44 179 ASN A N 1
ATOM 1405 C CA . ASN A 1 179 ? -2.947 -8.945 -5.774 1.00 90.44 179 ASN A CA 1
ATOM 1406 C C . ASN A 1 179 ? -3.078 -10.469 -5.636 1.00 90.44 179 ASN A C 1
ATOM 1408 O O . ASN A 1 179 ? -4.197 -10.978 -5.606 1.00 90.44 179 ASN A O 1
ATOM 1412 N N . GLN A 1 180 ? -1.965 -11.198 -5.563 1.00 91.00 180 GLN A N 1
ATOM 1413 C CA . GLN A 1 180 ? -1.958 -12.655 -5.503 1.00 91.00 180 GLN A CA 1
ATOM 1414 C C . GLN A 1 180 ? -1.814 -13.157 -4.063 1.00 91.00 180 GLN A C 1
ATOM 1416 O O . GLN A 1 180 ? -1.233 -12.494 -3.205 1.00 91.00 180 GLN A O 1
ATOM 1421 N N . SER A 1 181 ? -2.312 -14.370 -3.814 1.00 85.56 181 SER A N 1
ATOM 1422 C CA . SER A 1 181 ? -2.222 -15.047 -2.514 1.00 85.56 181 SER A CA 1
ATOM 1423 C C . SER A 1 181 ? -0.835 -15.614 -2.204 1.00 85.56 181 SER A C 1
ATOM 1425 O O . SER A 1 181 ? -0.575 -15.993 -1.064 1.00 85.56 181 SER A O 1
ATOM 1427 N N . HIS A 1 182 ? 0.057 -15.681 -3.195 1.00 87.75 182 HIS A N 1
ATOM 1428 C CA . HIS A 1 182 ? 1.395 -16.229 -3.035 1.00 87.75 182 HIS A CA 1
ATOM 1429 C C . HIS A 1 182 ? 2.475 -15.181 -3.292 1.00 87.75 182 HIS A C 1
ATOM 1431 O O . HIS A 1 182 ? 2.357 -14.292 -4.135 1.00 87.75 182 HIS A O 1
ATOM 1437 N N . ARG A 1 183 ? 3.560 -15.319 -2.535 1.00 90.19 183 ARG A N 1
ATOM 1438 C CA . ARG A 1 183 ? 4.726 -14.445 -2.580 1.00 90.19 183 ARG A CA 1
ATOM 1439 C C . ARG A 1 183 ? 5.578 -14.724 -3.826 1.00 90.19 183 ARG A C 1
ATOM 1441 O O . ARG A 1 183 ? 5.802 -15.899 -4.128 1.00 90.19 183 ARG A O 1
ATOM 1448 N N . PRO A 1 184 ? 6.159 -13.696 -4.472 1.00 91.94 184 PRO A N 1
ATOM 1449 C CA . PRO A 1 184 ? 7.121 -13.907 -5.547 1.00 91.94 184 PRO A CA 1
ATOM 1450 C C . PRO A 1 184 ? 8.405 -14.571 -5.030 1.00 91.94 184 PRO A C 1
ATOM 1452 O O . PRO A 1 184 ? 8.921 -14.259 -3.944 1.00 91.94 184 PRO A O 1
ATOM 1455 N N . ARG A 1 185 ? 8.938 -15.504 -5.819 1.00 89.06 185 ARG A N 1
ATOM 1456 C CA . ARG A 1 185 ? 10.140 -16.282 -5.497 1.00 89.06 185 ARG A CA 1
ATOM 1457 C C . ARG A 1 185 ? 11.386 -15.672 -6.135 1.00 89.06 185 ARG A C 1
ATOM 1459 O O . ARG A 1 185 ? 11.416 -15.332 -7.306 1.00 89.06 185 ARG A O 1
ATOM 1466 N N . SER A 1 186 ? 12.472 -15.626 -5.369 1.00 86.19 186 SER A N 1
ATOM 1467 C CA . SER A 1 186 ? 13.785 -15.150 -5.831 1.00 86.19 186 SER A CA 1
ATOM 1468 C C . SER A 1 186 ? 14.694 -16.277 -6.352 1.00 86.19 186 SER A C 1
ATOM 1470 O O . SER A 1 186 ? 15.900 -16.090 -6.451 1.00 86.19 186 SER A O 1
ATOM 1472 N N . HIS A 1 187 ? 14.156 -17.475 -6.601 1.00 86.50 187 HIS A N 1
ATOM 1473 C CA . HIS A 1 187 ? 14.948 -18.650 -6.980 1.00 86.50 187 HIS A CA 1
ATOM 1474 C C . HIS A 1 187 ? 15.338 -18.623 -8.470 1.00 86.50 187 HIS A C 1
ATOM 1476 O O . HIS A 1 187 ? 14.616 -18.061 -9.288 1.00 86.50 187 HIS A O 1
ATOM 1482 N N . VAL A 1 188 ? 16.431 -19.297 -8.847 1.00 83.31 188 VAL A N 1
ATOM 1483 C CA . VAL A 1 188 ? 16.950 -19.358 -10.234 1.00 83.31 188 VAL A CA 1
ATOM 1484 C C . VAL A 1 188 ? 15.933 -19.935 -11.234 1.00 83.31 188 VAL A C 1
ATOM 1486 O O . VAL A 1 188 ? 15.916 -19.552 -12.397 1.00 83.31 188 VAL A O 1
ATOM 1489 N N . PHE A 1 189 ? 15.040 -20.811 -10.772 1.00 85.94 189 PHE A N 1
ATOM 1490 C CA . PHE A 1 189 ? 13.965 -21.402 -11.585 1.00 85.94 189 PHE A CA 1
ATOM 1491 C C . PHE A 1 189 ? 12.703 -20.532 -11.692 1.00 85.94 189 PHE A C 1
ATOM 1493 O O . PHE A 1 189 ? 11.786 -20.885 -12.428 1.00 85.94 189 PHE A O 1
ATOM 1500 N N . ALA A 1 190 ? 12.614 -19.428 -10.942 1.00 86.62 190 ALA A N 1
ATOM 1501 C CA . ALA A 1 190 ? 11.508 -18.485 -11.083 1.00 86.62 190 ALA A CA 1
ATOM 1502 C C . ALA A 1 190 ? 11.654 -17.702 -12.394 1.00 86.62 190 ALA A C 1
ATOM 1504 O O . ALA A 1 190 ? 12.772 -17.502 -12.871 1.00 86.62 190 ALA A O 1
ATOM 1505 N N . SER A 1 191 ? 10.540 -17.245 -12.968 1.00 89.25 191 SER A N 1
ATOM 1506 C CA . SER A 1 191 ? 10.592 -16.376 -14.150 1.00 89.25 191 SER A CA 1
ATOM 1507 C C . SER A 1 191 ? 11.346 -15.079 -13.837 1.00 89.25 191 SER A C 1
ATOM 1509 O O . SER A 1 191 ? 11.413 -14.659 -12.682 1.00 89.25 191 SER A O 1
ATOM 1511 N N . GLU A 1 192 ? 11.897 -14.417 -14.857 1.00 87.50 192 GLU A N 1
ATOM 1512 C CA . GLU A 1 192 ? 12.580 -13.131 -14.660 1.00 87.50 192 GLU A CA 1
ATOM 1513 C C . GLU A 1 192 ? 11.657 -12.101 -13.991 1.00 87.50 192 GLU A C 1
ATOM 1515 O O . GLU A 1 192 ? 12.043 -11.472 -13.012 1.00 87.50 192 GLU A O 1
ATOM 1520 N N . ILE A 1 193 ? 10.398 -12.022 -14.431 1.00 87.38 193 ILE A N 1
ATOM 1521 C CA . ILE A 1 193 ? 9.364 -11.149 -13.854 1.00 87.38 193 ILE A CA 1
ATOM 1522 C C . ILE A 1 193 ? 9.153 -11.449 -12.363 1.00 87.38 193 ILE A C 1
ATOM 1524 O O . ILE A 1 193 ? 9.096 -10.536 -11.540 1.00 87.38 193 ILE A O 1
ATOM 1528 N N . GLU A 1 194 ? 9.072 -12.728 -11.992 1.00 91.44 194 GLU A N 1
ATOM 1529 C CA . GLU A 1 194 ? 8.908 -13.143 -10.597 1.00 91.44 194 GLU A CA 1
ATOM 1530 C C . GLU A 1 194 ? 10.130 -12.779 -9.744 1.00 91.44 194 GLU A C 1
ATOM 1532 O O . GLU A 1 194 ? 9.981 -12.280 -8.625 1.00 91.44 194 GLU A O 1
ATOM 1537 N N . ARG A 1 195 ? 11.343 -12.963 -10.278 1.00 90.75 195 ARG A N 1
ATOM 1538 C CA . ARG A 1 195 ? 12.581 -12.567 -9.593 1.00 90.75 195 ARG A CA 1
ATOM 1539 C C . ARG A 1 195 ? 12.661 -11.059 -9.394 1.00 90.75 195 ARG A C 1
ATOM 1541 O O . ARG A 1 195 ? 13.060 -10.632 -8.311 1.00 90.75 195 ARG A O 1
ATOM 1548 N N . GLN A 1 196 ? 12.242 -10.273 -10.385 1.00 89.81 196 GLN A N 1
ATOM 1549 C CA . GLN A 1 196 ? 12.184 -8.816 -10.269 1.00 89.81 196 GLN A CA 1
ATOM 1550 C C . GLN A 1 196 ? 11.134 -8.360 -9.256 1.00 89.81 196 GLN A C 1
ATOM 1552 O O . GLN A 1 196 ? 11.406 -7.480 -8.448 1.00 89.81 196 GLN A O 1
ATOM 1557 N N . ALA A 1 197 ? 9.965 -9.001 -9.192 1.00 91.06 197 ALA A N 1
ATOM 1558 C CA . ALA A 1 197 ? 9.014 -8.741 -8.110 1.00 91.06 197 ALA A CA 1
ATOM 1559 C C . ALA A 1 197 ? 9.611 -9.090 -6.730 1.00 91.06 197 ALA A C 1
ATOM 1561 O O . ALA A 1 197 ? 9.411 -8.366 -5.753 1.00 91.06 197 ALA A O 1
ATOM 1562 N N . ALA A 1 198 ? 10.359 -10.193 -6.634 1.00 90.69 198 ALA A N 1
ATOM 1563 C CA . ALA A 1 198 ? 10.965 -10.654 -5.387 1.00 90.69 198 ALA A CA 1
ATOM 1564 C C . ALA A 1 198 ? 12.163 -9.810 -4.913 1.00 90.69 198 ALA A C 1
ATOM 1566 O O . ALA A 1 198 ? 12.506 -9.895 -3.729 1.00 90.69 198 ALA A O 1
ATOM 1567 N N . SER A 1 199 ? 12.802 -9.045 -5.806 1.00 87.94 199 SER A N 1
ATOM 1568 C CA . SER A 1 199 ? 13.991 -8.232 -5.514 1.00 87.94 199 SER A CA 1
ATOM 1569 C C . SER A 1 199 ? 13.657 -6.853 -4.941 1.00 87.94 199 SER A C 1
ATOM 1571 O O . SER A 1 199 ? 14.514 -6.234 -4.312 1.00 87.94 199 SER A O 1
ATOM 1573 N N . ILE A 1 200 ? 12.416 -6.372 -5.094 1.00 88.00 200 ILE A N 1
ATOM 1574 C CA . ILE A 1 200 ? 12.045 -5.047 -4.594 1.00 88.00 200 ILE A CA 1
ATOM 1575 C C . ILE A 1 200 ? 12.018 -5.049 -3.071 1.00 88.00 200 ILE A C 1
ATOM 1577 O O . ILE A 1 200 ? 11.223 -5.732 -2.413 1.00 88.00 200 ILE A O 1
ATOM 1581 N N . HIS A 1 201 ? 12.845 -4.182 -2.505 1.00 84.88 201 HIS A N 1
ATOM 1582 C CA . HIS A 1 201 ? 12.818 -3.874 -1.087 1.00 84.88 201 HIS A CA 1
ATOM 1583 C C . HIS A 1 201 ? 11.958 -2.643 -0.809 1.00 84.88 201 HIS A C 1
ATOM 1585 O O . HIS A 1 201 ? 11.959 -1.676 -1.569 1.00 84.88 201 HIS A O 1
ATOM 1591 N N . GLN A 1 202 ? 11.288 -2.636 0.348 1.00 82.81 202 GLN A N 1
ATOM 1592 C CA . GLN A 1 202 ? 10.477 -1.504 0.808 1.00 82.81 202 GLN A CA 1
ATOM 1593 C C . GLN A 1 202 ? 11.243 -0.178 0.688 1.00 82.81 202 GLN A C 1
ATOM 1595 O O . GLN A 1 202 ? 10.789 0.740 0.021 1.00 82.81 202 GLN A O 1
ATOM 1600 N N . ASN A 1 203 ? 12.438 -0.096 1.282 1.00 81.44 203 ASN A N 1
ATOM 1601 C CA . ASN A 1 203 ? 13.239 1.132 1.310 1.00 81.44 203 ASN A CA 1
ATOM 1602 C C . ASN A 1 203 ? 13.649 1.618 -0.084 1.00 81.44 203 ASN A C 1
ATOM 1604 O O . ASN A 1 203 ? 13.767 2.824 -0.290 1.00 81.44 203 ASN A O 1
ATOM 1608 N N . GLN A 1 204 ? 13.867 0.692 -1.020 1.00 84.06 204 GLN A N 1
ATOM 1609 C CA . GLN A 1 204 ? 14.177 1.028 -2.404 1.00 84.06 204 GLN A CA 1
ATOM 1610 C C . GLN A 1 204 ? 12.963 1.660 -3.082 1.00 84.06 204 GLN A C 1
ATOM 1612 O O . GLN A 1 204 ? 13.138 2.646 -3.784 1.00 84.06 204 GLN A O 1
ATOM 1617 N N . LEU A 1 205 ? 11.751 1.160 -2.825 1.00 87.25 205 LEU A N 1
ATOM 1618 C CA . LEU A 1 205 ? 10.522 1.749 -3.353 1.00 87.25 205 LEU A CA 1
ATOM 1619 C C . LEU A 1 205 ? 10.365 3.206 -2.880 1.00 87.25 205 LEU A C 1
ATOM 1621 O O . LEU A 1 205 ? 10.414 4.116 -3.701 1.00 87.25 205 LEU A O 1
ATOM 1625 N N . TYR A 1 206 ? 10.283 3.463 -1.566 1.00 85.81 206 TYR A N 1
ATOM 1626 C CA . TYR A 1 206 ? 9.988 4.819 -1.052 1.00 85.81 206 TYR A CA 1
ATOM 1627 C C . TYR A 1 206 ? 10.985 5.883 -1.487 1.00 85.81 206 TYR A C 1
ATOM 1629 O O . TYR A 1 206 ? 10.594 7.011 -1.765 1.00 85.81 206 TYR A O 1
ATOM 1637 N N . LYS A 1 207 ? 12.278 5.549 -1.507 1.00 87.88 207 LYS A N 1
ATOM 1638 C CA . LYS A 1 207 ? 13.324 6.531 -1.810 1.00 87.88 207 LYS A CA 1
ATOM 1639 C C . LYS A 1 207 ? 13.349 6.930 -3.282 1.00 87.88 207 LYS A C 1
ATOM 1641 O O . LYS A 1 207 ? 13.864 7.996 -3.599 1.00 87.88 207 LYS A O 1
ATOM 1646 N N . ASN A 1 208 ? 12.832 6.075 -4.163 1.00 92.31 208 ASN A N 1
ATOM 1647 C CA . ASN A 1 208 ? 13.071 6.183 -5.595 1.00 92.31 208 ASN A CA 1
ATOM 1648 C C . ASN A 1 208 ? 11.817 6.499 -6.418 1.00 92.31 208 ASN A C 1
ATOM 1650 O O . ASN A 1 208 ? 11.989 6.888 -7.566 1.00 92.31 208 ASN A O 1
ATOM 1654 N N . LEU A 1 209 ? 10.593 6.400 -5.875 1.00 93.12 209 LEU A N 1
ATOM 1655 C CA . LEU A 1 209 ? 9.346 6.652 -6.629 1.00 93.12 209 LEU A CA 1
ATOM 1656 C C . LEU A 1 209 ? 9.341 8.009 -7.356 1.00 93.12 209 LEU A C 1
ATOM 1658 O O . LEU A 1 209 ? 9.120 8.062 -8.565 1.00 93.12 209 LEU A O 1
ATOM 1662 N N . THR A 1 210 ? 9.677 9.093 -6.650 1.00 91.94 210 THR A N 1
ATOM 1663 C CA . THR A 1 210 ? 9.687 10.447 -7.229 1.00 91.94 210 THR A CA 1
ATOM 1664 C C . THR A 1 210 ? 10.670 10.572 -8.389 1.00 91.94 210 THR A C 1
ATOM 1666 O O . THR A 1 210 ? 10.339 11.153 -9.420 1.00 91.94 210 THR A O 1
ATOM 1669 N N . LYS A 1 211 ? 11.876 10.013 -8.239 1.00 93.19 211 LYS A N 1
ATOM 1670 C CA . LYS A 1 211 ? 12.907 10.062 -9.280 1.00 93.19 211 LYS A CA 1
ATOM 1671 C C . LYS A 1 211 ? 12.600 9.106 -10.427 1.00 93.19 211 LYS A C 1
ATOM 1673 O O . LYS A 1 211 ? 12.830 9.449 -11.575 1.00 93.19 211 LYS A O 1
ATOM 1678 N N . LEU A 1 212 ? 12.018 7.945 -10.140 1.00 94.81 212 LEU A N 1
ATOM 1679 C CA . LEU A 1 212 ? 11.600 7.000 -11.165 1.00 94.81 212 LEU A CA 1
ATOM 1680 C C . LEU A 1 212 ? 10.614 7.646 -12.146 1.00 94.81 212 LEU A C 1
ATOM 1682 O O . LEU A 1 212 ? 10.726 7.444 -13.351 1.00 94.81 212 LEU A O 1
ATOM 1686 N N . ARG A 1 213 ? 9.686 8.470 -11.647 1.00 94.19 213 ARG A N 1
ATOM 1687 C CA . ARG A 1 213 ? 8.680 9.144 -12.474 1.00 94.19 213 ARG A CA 1
ATOM 1688 C C . ARG A 1 213 ? 9.274 9.977 -13.618 1.00 94.19 213 ARG A C 1
ATOM 1690 O O . ARG A 1 213 ? 8.625 10.082 -14.651 1.00 94.19 213 ARG A O 1
ATOM 1697 N N . SER A 1 214 ? 10.487 10.529 -13.487 1.00 93.94 214 SER A N 1
ATOM 1698 C CA . SER A 1 214 ? 11.116 11.298 -14.576 1.00 93.94 214 SER A CA 1
ATOM 1699 C C . SER A 1 214 ? 11.562 10.441 -15.765 1.00 93.94 214 SER A C 1
ATOM 1701 O O . SER A 1 214 ? 11.862 10.986 -16.822 1.00 93.94 214 SER A O 1
ATOM 1703 N N . PHE A 1 215 ? 11.612 9.116 -15.605 1.00 94.12 215 PHE A N 1
ATOM 1704 C CA . PHE A 1 215 ? 11.956 8.164 -16.665 1.00 94.12 215 PHE A CA 1
ATOM 1705 C C . PHE A 1 215 ? 10.726 7.560 -17.358 1.00 94.12 215 PHE A C 1
ATOM 1707 O O . PHE A 1 215 ? 10.873 6.734 -18.259 1.00 94.12 215 PHE A O 1
ATOM 1714 N N . LEU A 1 216 ? 9.516 7.933 -16.935 1.00 96.38 216 LEU A N 1
ATOM 1715 C CA . LEU A 1 216 ? 8.280 7.273 -17.339 1.00 96.38 216 LEU A CA 1
ATOM 1716 C C . LEU A 1 216 ? 7.355 8.211 -18.118 1.00 96.38 216 LEU A C 1
ATOM 1718 O O . LEU A 1 216 ? 7.269 9.406 -17.835 1.00 96.38 216 LEU A O 1
ATOM 1722 N N . VAL A 1 217 ? 6.619 7.637 -19.066 1.00 95.50 217 VAL A N 1
ATOM 1723 C CA . VAL A 1 217 ? 5.585 8.312 -19.858 1.00 95.50 217 VAL A CA 1
ATOM 1724 C C . VAL A 1 217 ? 4.210 7.794 -19.416 1.00 95.50 217 VAL A C 1
ATOM 1726 O O . VAL A 1 217 ? 4.049 6.577 -19.279 1.00 95.50 217 VAL A O 1
ATOM 1729 N N . PRO A 1 218 ? 3.223 8.673 -19.156 1.00 93.44 218 PRO A N 1
ATOM 1730 C CA . PRO A 1 218 ? 1.861 8.249 -18.842 1.00 93.44 218 PRO A CA 1
ATOM 1731 C C . PRO A 1 218 ? 1.232 7.431 -19.984 1.00 93.44 218 PRO A C 1
ATOM 1733 O O . PRO A 1 218 ? 1.574 7.665 -21.147 1.00 93.44 218 PRO A O 1
ATOM 1736 N N . PRO A 1 219 ? 0.294 6.515 -19.683 1.00 87.94 219 PRO A N 1
ATOM 1737 C CA . PRO A 1 219 ? -0.488 5.846 -20.719 1.00 87.94 219 PRO A CA 1
ATOM 1738 C C . PRO A 1 219 ? -1.285 6.876 -21.539 1.00 87.94 219 PRO A C 1
ATOM 1740 O O . PRO A 1 219 ? -1.741 7.883 -20.993 1.00 87.94 219 PRO A O 1
ATOM 1743 N N . SER A 1 220 ? -1.395 6.633 -22.849 1.00 77.19 220 SER A N 1
ATOM 1744 C CA . SER A 1 220 ? -2.161 7.467 -23.793 1.00 77.19 220 SER A CA 1
ATOM 1745 C C . SER A 1 220 ? -3.663 7.239 -23.692 1.00 77.19 220 SER A C 1
ATOM 1747 O O . SER A 1 220 ? -4.059 6.091 -23.387 1.00 77.19 220 SER A O 1
#

Secondary structure (DSSP, 8-state):
-------------------------------------------TT--HHHHHHHTT--HHHHHHHS--TT-TT--HHHHHHHHHHHHHHHHHTT--SS-TT-EEEETTTEEEEHHHHHHHTT--HHHHHHHHHHHHHHHHHTTSEESSSPPPTTSHHHHHHHHHHHHHHHHHSTT-GGGSSSPPP-STTS-HHHHHHHH--HHHHHHHHHHHGGGEE---

Organism: NCBI:txid1033014

Foldseek 3Di:
DDDDDDDDYDDDDDDDDDDDDDDDDDDDDPPPVPPPPVVLADAQPDAVVSVCVNLVPDPVLLQQLADDPVPPVDFPLSVLRNLVSLCVVQVSQVHDQQDQATWDADGNRHIDGSCRSVVSSVDHSVVSNLVVVLLVLLLQLLQWDFDDDQDDCVVVVSNVLSLLSLLSVQQNNDVHVSPDPDQQDCDPPGDPSSNSVRPDHPVNSSVCSVVSVVRTGHDD